Protein AF-A0A934ZMG6-F1 (afdb_monomer_lite)

Foldseek 3Di:
DALVVLLVVLVVCVVVLVLQVSLVSLVVSLVRLVVCVPHVVSVVSNVSSVVSNVVSLQFWFKEAEAEDPPHAAPKWKDKQNHTDDPVCHRPIGTDHAAWIKMWIDHPQWDIDIDIDHTGGNYYYYDYDDTHGDPPPPPPPPPPPPDPDDDDDDDDDDPDDDDDDPDDDDDDDDDDDDDDDDDDDDDDDDPPDDDDDPPPPDPDDDDD

pLDDT: mean 83.04, std 19.87, range [37.59, 98.69]

Radius of gyration: 30.82 Å; chains: 1; bounding box: 82×49×86 Å

Secondary structure (DSSP, 8-state):
--HHHHHHHHHHHHHTT-HHHHHHHHHHHHHHHHH-TT-TTHHHHHHHHHHHHHHHHTTSEEEEEE--SSPPTT-EEEETTEEEPGGGTTSEEEE-SEEEEEEEE-TTB--EEEEEEE-TT-EEEEE--PPB----------------------PPP--------------------------------------------------

Sequence (207 aa):
MTPSVRLFIAEEQEQLGRLADAFGTADLCLRDLDANPGTRNREVVQQRCHALHVGLRARVGQVVVVVPSPTPPELRVTVAGDPLNPALYGAPMIVSPGEVPVTATAAGSLSWRATVRVAPGATESVRVELARASVAAPVGVSVTPVSRPAPVVTSPPVVEPGATPGRTQRTLGWVAAGGAVAFLAGGVVASVVQDGESAISWTTVVA

Structure (mmCIF, N/CA/C/O backbone):
data_AF-A0A934ZMG6-F1
#
_entry.id   AF-A0A934ZMG6-F1
#
loop_
_atom_site.group_PDB
_atom_site.id
_atom_site.type_symbol
_atom_site.label_atom_id
_atom_site.label_alt_id
_atom_site.label_comp_id
_atom_site.label_asym_id
_atom_site.label_entity_id
_atom_site.label_seq_id
_atom_site.pdbx_PDB_ins_code
_atom_site.Cartn_x
_atom_site.Cartn_y
_atom_site.Cartn_z
_atom_site.occupancy
_atom_site.B_iso_or_equiv
_atom_site.auth_seq_id
_atom_site.auth_comp_id
_atom_site.auth_asym_id
_atom_site.auth_atom_id
_atom_site.pdbx_PDB_model_num
ATOM 1 N N . MET A 1 1 ? 20.596 9.805 -4.364 1.00 89.62 1 MET A N 1
ATOM 2 C CA . MET A 1 1 ? 20.509 8.452 -4.961 1.00 89.62 1 MET A CA 1
ATOM 3 C C . MET A 1 1 ? 20.141 8.634 -6.426 1.00 89.62 1 MET A C 1
ATOM 5 O O . MET A 1 1 ? 19.388 9.555 -6.697 1.00 89.62 1 MET A O 1
ATOM 9 N N . THR A 1 2 ? 20.706 7.876 -7.369 1.00 95.62 2 THR A N 1
ATOM 10 C CA . THR A 1 2 ? 20.397 8.077 -8.799 1.00 95.62 2 THR A CA 1
ATOM 11 C C . THR A 1 2 ? 19.122 7.321 -9.201 1.00 95.62 2 THR A C 1
ATOM 13 O O . THR A 1 2 ? 18.851 6.261 -8.623 1.00 95.62 2 THR A O 1
ATOM 16 N N . PRO A 1 3 ? 18.360 7.795 -10.208 1.00 97.44 3 PRO A N 1
ATOM 17 C CA . PRO A 1 3 ? 17.153 7.102 -10.664 1.00 97.44 3 PRO A CA 1
ATOM 18 C C . PRO A 1 3 ? 17.392 5.654 -11.103 1.00 97.44 3 PRO A C 1
ATOM 20 O O . PRO A 1 3 ? 16.600 4.774 -10.784 1.00 97.44 3 PRO A O 1
ATOM 23 N N . SER A 1 4 ? 18.522 5.370 -11.762 1.00 96.19 4 SER A N 1
ATOM 24 C CA . SER A 1 4 ? 18.876 4.007 -12.183 1.00 96.19 4 SER A CA 1
ATOM 25 C C . SER A 1 4 ? 19.044 3.046 -11.003 1.00 96.19 4 SER A C 1
ATOM 27 O O . SER A 1 4 ? 18.651 1.889 -11.103 1.00 96.19 4 SER A O 1
ATOM 29 N N . VAL A 1 5 ? 19.591 3.515 -9.873 1.00 97.44 5 VAL A N 1
ATOM 30 C CA . VAL A 1 5 ? 19.701 2.689 -8.659 1.00 97.44 5 VAL A CA 1
ATOM 31 C C . VAL A 1 5 ? 18.320 2.476 -8.037 1.00 97.44 5 VAL A C 1
ATOM 33 O O . VAL A 1 5 ? 18.044 1.384 -7.554 1.00 97.44 5 VAL A O 1
ATOM 36 N N . ARG A 1 6 ? 17.422 3.474 -8.072 1.00 98.06 6 ARG A N 1
ATOM 37 C CA . ARG A 1 6 ? 16.042 3.296 -7.582 1.00 98.06 6 ARG A CA 1
ATOM 38 C C . ARG A 1 6 ? 15.270 2.279 -8.400 1.00 98.06 6 ARG A C 1
ATOM 40 O O . ARG A 1 6 ? 14.609 1.437 -7.807 1.00 98.06 6 ARG A O 1
ATOM 47 N N . LEU A 1 7 ? 15.386 2.344 -9.726 1.00 98.38 7 LEU A N 1
ATOM 48 C CA . LEU A 1 7 ? 14.785 1.359 -10.619 1.00 98.38 7 LEU A CA 1
ATOM 49 C C . LEU A 1 7 ? 15.220 -0.058 -10.235 1.00 98.38 7 LEU A C 1
ATOM 51 O O . LEU A 1 7 ? 14.366 -0.903 -10.005 1.00 98.38 7 LEU A O 1
ATOM 55 N N . PHE A 1 8 ? 16.528 -0.282 -10.077 1.00 98.38 8 PHE A N 1
ATOM 56 C CA . PHE A 1 8 ? 17.052 -1.586 -9.674 1.00 98.38 8 PHE A CA 1
ATOM 57 C C . PHE A 1 8 ? 16.475 -2.052 -8.327 1.00 98.38 8 PHE A C 1
ATOM 59 O O . PHE A 1 8 ? 15.995 -3.172 -8.223 1.00 98.38 8 PHE A O 1
ATOM 66 N N . ILE A 1 9 ? 16.440 -1.186 -7.305 1.00 98.56 9 ILE A N 1
ATOM 67 C CA . ILE A 1 9 ? 15.850 -1.549 -6.003 1.00 98.56 9 ILE A CA 1
ATOM 68 C C . ILE A 1 9 ? 14.362 -1.900 -6.132 1.00 98.56 9 ILE A C 1
ATOM 70 O O . ILE A 1 9 ? 13.917 -2.859 -5.506 1.00 98.56 9 ILE A O 1
ATOM 74 N N . ALA A 1 10 ? 13.597 -1.147 -6.925 1.00 98.56 10 ALA A N 1
ATOM 75 C CA . ALA A 1 10 ? 12.177 -1.417 -7.128 1.00 98.56 10 ALA A CA 1
ATOM 76 C C . ALA A 1 10 ? 11.944 -2.774 -7.821 1.00 98.56 10 ALA A C 1
ATOM 78 O O . ALA A 1 10 ? 11.054 -3.517 -7.413 1.00 98.56 10 ALA A O 1
ATOM 79 N N . GLU A 1 11 ? 12.767 -3.122 -8.814 1.00 98.50 11 GLU A N 1
ATOM 80 C CA . GLU A 1 11 ? 12.716 -4.415 -9.515 1.00 98.50 11 GLU A CA 1
ATOM 81 C C . GLU A 1 11 ? 13.047 -5.586 -8.575 1.00 98.50 11 GLU A C 1
ATOM 83 O O . GLU A 1 11 ? 12.345 -6.596 -8.569 1.00 98.50 11 GLU A O 1
ATOM 88 N N . GLU A 1 12 ? 14.060 -5.442 -7.719 1.00 98.69 12 GLU A N 1
ATOM 89 C CA . GLU A 1 12 ? 14.395 -6.460 -6.715 1.00 98.69 12 GLU A CA 1
ATOM 90 C C . GLU A 1 12 ? 13.284 -6.611 -5.661 1.00 98.69 12 GLU A C 1
ATOM 92 O O . GLU A 1 12 ? 12.915 -7.722 -5.281 1.00 98.69 12 GLU A O 1
ATOM 97 N N . GLN A 1 13 ? 12.690 -5.505 -5.201 1.00 98.56 13 GLN A N 1
ATOM 98 C CA . GLN A 1 13 ? 11.556 -5.542 -4.271 1.00 98.56 13 GLN A CA 1
ATOM 99 C C . GLN A 1 13 ? 10.336 -6.240 -4.884 1.00 98.56 13 GLN A C 1
ATOM 101 O O . GLN A 1 13 ? 9.669 -7.014 -4.193 1.00 98.56 13 GLN A O 1
ATOM 106 N N . GLU A 1 14 ? 10.055 -6.002 -6.167 1.00 98.50 14 GLU A N 1
ATOM 107 C CA . GLU A 1 14 ? 8.990 -6.692 -6.892 1.00 98.50 14 GLU A CA 1
ATOM 108 C C . GLU A 1 14 ? 9.248 -8.202 -6.959 1.00 98.50 14 GLU A C 1
ATOM 110 O O . GLU A 1 14 ? 8.344 -8.982 -6.647 1.00 98.50 14 GLU A O 1
ATOM 115 N N . GLN A 1 15 ? 10.469 -8.616 -7.314 1.00 98.19 15 GLN A N 1
ATOM 116 C CA . GLN A 1 15 ? 10.858 -10.031 -7.375 1.00 98.19 15 GLN A CA 1
ATOM 117 C C . GLN A 1 15 ? 10.727 -10.730 -6.013 1.00 98.19 15 GLN A C 1
ATOM 119 O O . GLN A 1 15 ? 10.357 -11.901 -5.951 1.00 98.19 15 GLN A O 1
ATOM 124 N N . LEU A 1 16 ? 10.957 -10.003 -4.915 1.00 98.12 16 LEU A N 1
ATOM 125 C CA . LEU A 1 16 ? 10.767 -10.486 -3.542 1.00 98.12 16 LEU A CA 1
ATOM 126 C C . LEU A 1 16 ? 9.304 -10.442 -3.061 1.00 98.12 16 LEU A C 1
ATOM 128 O O . LEU A 1 16 ? 9.026 -10.784 -1.912 1.00 98.12 16 LEU A O 1
ATOM 132 N N . GLY A 1 17 ? 8.363 -9.991 -3.895 1.00 97.12 17 GLY A N 1
ATOM 133 C CA . GLY A 1 17 ? 6.947 -9.871 -3.538 1.00 97.12 17 GLY A CA 1
ATOM 134 C C . GLY A 1 17 ? 6.625 -8.701 -2.599 1.00 97.12 17 GLY A C 1
ATOM 135 O O . GLY A 1 17 ? 5.509 -8.610 -2.087 1.00 97.12 17 GLY A O 1
ATOM 136 N N . ARG A 1 18 ? 7.562 -7.770 -2.383 1.00 97.75 18 ARG A N 1
ATOM 137 C CA . ARG A 1 18 ? 7.374 -6.566 -1.556 1.00 97.75 18 ARG A CA 1
ATOM 138 C C . ARG A 1 18 ? 6.697 -5.456 -2.362 1.00 97.75 18 ARG A C 1
ATOM 140 O O . ARG A 1 18 ? 7.279 -4.406 -2.619 1.00 97.75 18 ARG A O 1
ATOM 147 N N . LEU A 1 19 ? 5.463 -5.708 -2.796 1.00 98.12 19 LEU A N 1
ATOM 148 C CA . LEU A 1 19 ? 4.793 -4.895 -3.819 1.00 98.12 19 LEU A CA 1
ATOM 149 C C . LEU A 1 19 ? 4.564 -3.434 -3.404 1.00 98.12 19 LEU A C 1
ATOM 151 O O . LEU A 1 19 ? 4.755 -2.544 -4.229 1.00 98.12 19 LEU A O 1
ATOM 155 N N . ALA A 1 20 ? 4.189 -3.169 -2.147 1.00 97.75 20 ALA A N 1
ATOM 156 C CA . ALA A 1 20 ? 4.011 -1.796 -1.664 1.00 97.75 20 ALA A CA 1
ATOM 157 C C . ALA A 1 20 ? 5.326 -0.999 -1.665 1.00 97.75 20 ALA A C 1
ATOM 159 O O . ALA A 1 20 ? 5.357 0.144 -2.125 1.00 97.75 20 ALA A O 1
ATOM 160 N N . ASP A 1 21 ? 6.419 -1.626 -1.219 1.00 98.06 21 ASP A N 1
ATOM 161 C CA . ASP A 1 21 ? 7.751 -1.016 -1.215 1.00 98.06 21 ASP A CA 1
ATOM 162 C C . ASP A 1 21 ? 8.247 -0.762 -2.643 1.00 98.06 21 ASP A C 1
ATOM 164 O O . ASP A 1 21 ? 8.733 0.330 -2.946 1.0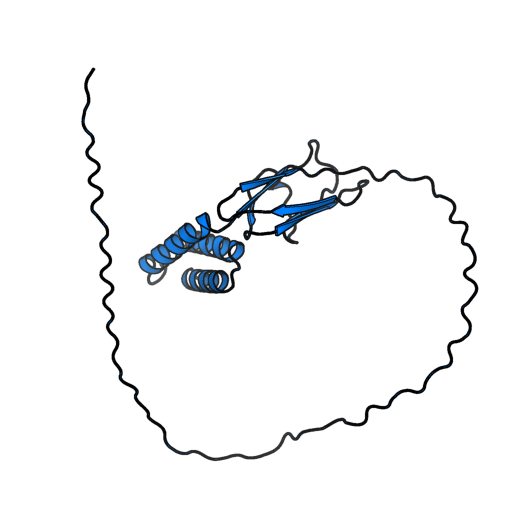0 98.06 21 ASP A O 1
ATOM 168 N N . ALA A 1 22 ? 8.067 -1.747 -3.531 1.00 98.50 22 ALA A N 1
ATOM 169 C CA . ALA A 1 22 ? 8.417 -1.637 -4.943 1.00 98.50 22 ALA A CA 1
ATOM 170 C C . ALA A 1 22 ? 7.678 -0.466 -5.602 1.00 98.50 22 ALA A C 1
ATOM 172 O O . ALA A 1 22 ? 8.289 0.343 -6.301 1.00 98.50 22 ALA A O 1
ATOM 173 N N . PHE A 1 23 ? 6.376 -0.327 -5.326 1.00 98.56 23 PHE A N 1
ATOM 174 C CA . PHE A 1 23 ? 5.554 0.757 -5.859 1.00 98.56 23 PHE A CA 1
ATOM 175 C C . PHE A 1 23 ? 6.041 2.125 -5.369 1.00 98.56 23 PHE A C 1
ATOM 177 O O . PHE A 1 23 ? 6.252 3.028 -6.179 1.00 98.56 23 PHE A O 1
ATOM 184 N N . GLY A 1 24 ? 6.290 2.269 -4.062 1.00 97.94 24 GLY A N 1
ATOM 185 C CA . GLY A 1 24 ? 6.833 3.504 -3.492 1.00 97.94 24 GLY A CA 1
ATOM 186 C C . GLY A 1 24 ? 8.211 3.864 -4.058 1.00 97.94 24 GLY A C 1
ATOM 187 O O . GLY A 1 24 ? 8.470 5.022 -4.385 1.00 97.94 24 GLY A O 1
ATOM 188 N N . THR A 1 25 ? 9.092 2.878 -4.242 1.00 98.62 25 THR A N 1
ATOM 189 C CA . THR A 1 25 ? 10.422 3.098 -4.829 1.00 98.62 25 THR A CA 1
ATOM 190 C C . THR A 1 25 ? 10.340 3.476 -6.312 1.00 98.62 25 THR A C 1
ATOM 192 O O . THR A 1 25 ? 11.096 4.347 -6.755 1.00 98.62 25 THR A O 1
ATOM 195 N N . ALA A 1 26 ? 9.414 2.884 -7.072 1.00 98.50 26 ALA A N 1
ATOM 196 C CA . ALA A 1 26 ? 9.161 3.238 -8.468 1.00 98.50 26 ALA A CA 1
ATOM 197 C C . ALA A 1 26 ? 8.606 4.668 -8.612 1.00 98.50 26 ALA A C 1
ATOM 199 O O . ALA A 1 26 ? 9.068 5.412 -9.477 1.00 98.50 26 ALA A O 1
ATOM 200 N N . ASP A 1 27 ? 7.695 5.097 -7.729 1.00 98.44 27 ASP A N 1
ATOM 201 C CA . ASP A 1 27 ? 7.214 6.488 -7.683 1.00 98.44 27 ASP A CA 1
ATOM 202 C C . ASP A 1 27 ? 8.364 7.467 -7.393 1.00 98.44 27 ASP A C 1
ATOM 204 O O . ASP A 1 27 ? 8.548 8.460 -8.098 1.00 98.44 27 ASP A O 1
ATOM 208 N N . LEU A 1 28 ? 9.228 7.147 -6.421 1.00 98.38 28 LEU A N 1
ATOM 209 C CA . LEU A 1 28 ? 10.426 7.945 -6.144 1.00 98.38 28 LEU A CA 1
ATOM 210 C C . LEU A 1 28 ? 11.409 7.972 -7.324 1.00 98.38 28 LEU A C 1
ATOM 212 O O . LEU A 1 28 ? 12.064 8.992 -7.528 1.00 98.38 28 LEU A O 1
ATOM 216 N N . CYS A 1 29 ? 11.521 6.895 -8.112 1.00 98.44 29 CYS A N 1
ATOM 217 C CA . CYS A 1 29 ? 12.310 6.919 -9.348 1.00 98.44 29 CYS A CA 1
ATOM 218 C C . CYS A 1 29 ? 11.789 7.984 -10.321 1.00 98.44 29 CYS A C 1
ATOM 220 O O . CYS A 1 29 ? 12.583 8.763 -10.850 1.00 98.44 29 CYS A O 1
ATOM 222 N N . LEU A 1 30 ? 10.471 8.032 -10.543 1.00 98.31 30 LEU A N 1
ATOM 223 C CA . LEU A 1 30 ? 9.849 9.004 -11.444 1.00 98.31 30 LEU A CA 1
ATOM 224 C C . LEU A 1 30 ? 10.086 10.440 -10.960 1.00 98.31 30 LEU A C 1
ATOM 226 O O . LEU A 1 30 ? 10.555 11.274 -11.731 1.00 98.31 30 LEU A O 1
ATOM 230 N N . ARG A 1 31 ? 9.891 10.704 -9.663 1.00 98.12 31 ARG A N 1
ATOM 231 C CA . ARG A 1 31 ? 10.163 12.029 -9.077 1.00 98.12 31 ARG A CA 1
ATOM 232 C C . ARG A 1 31 ? 11.631 12.443 -9.204 1.00 98.12 31 ARG A C 1
ATOM 234 O O . ARG A 1 31 ? 11.921 13.596 -9.518 1.00 98.12 31 ARG A O 1
ATOM 241 N N . ASP A 1 32 ? 12.565 11.516 -8.993 1.00 97.69 32 ASP A N 1
ATOM 242 C CA . ASP A 1 32 ? 13.995 11.806 -9.132 1.00 97.69 32 ASP A CA 1
ATOM 243 C C . ASP A 1 32 ? 14.392 12.060 -10.599 1.00 97.69 32 ASP A C 1
ATOM 245 O O . ASP A 1 32 ? 15.295 12.863 -10.845 1.00 97.69 32 ASP A O 1
ATOM 249 N N . LEU A 1 33 ? 13.737 11.419 -11.578 1.00 97.75 33 LEU A N 1
ATOM 250 C CA . LEU A 1 33 ? 13.944 11.690 -13.010 1.00 97.75 33 LEU A CA 1
ATOM 251 C C . LEU A 1 33 ? 13.475 13.087 -13.417 1.00 97.75 33 LEU A C 1
ATOM 253 O O . LEU A 1 33 ? 14.123 13.722 -14.255 1.00 97.75 33 LEU A O 1
ATOM 257 N N . ASP A 1 34 ? 12.373 13.554 -12.834 1.00 97.00 34 ASP A N 1
ATOM 258 C CA . ASP A 1 34 ? 11.857 14.905 -13.058 1.00 97.00 34 ASP A CA 1
ATOM 259 C C . ASP A 1 34 ? 12.785 15.955 -12.440 1.00 97.00 34 ASP A C 1
ATOM 261 O O . ASP A 1 34 ? 13.093 16.968 -13.068 1.00 97.00 34 ASP A O 1
ATOM 265 N N . ALA A 1 35 ? 13.316 15.676 -11.246 1.00 97.31 35 ALA A N 1
ATOM 266 C CA . ALA A 1 35 ? 14.276 16.549 -10.578 1.00 97.31 35 ALA A CA 1
ATOM 267 C C . ALA A 1 35 ? 15.667 16.575 -11.250 1.00 97.31 35 ALA A C 1
ATOM 269 O O . ALA A 1 35 ? 16.415 17.533 -11.061 1.00 97.31 35 ALA A O 1
ATOM 270 N N . ASN A 1 36 ? 16.039 15.545 -12.025 1.00 95.88 36 ASN A N 1
ATOM 271 C CA . ASN A 1 36 ? 17.381 15.386 -12.604 1.00 95.88 36 ASN A CA 1
ATOM 272 C C . ASN A 1 36 ? 17.337 15.126 -14.125 1.00 95.88 36 ASN A C 1
ATOM 274 O O . ASN A 1 36 ? 17.597 14.000 -14.578 1.00 95.88 36 ASN A O 1
ATOM 278 N N . PRO A 1 37 ? 17.093 16.161 -14.952 1.00 93.94 37 PRO A N 1
ATOM 279 C CA . PRO A 1 37 ? 16.962 16.005 -16.403 1.00 93.94 37 PRO A CA 1
ATOM 280 C C . PRO A 1 37 ? 18.249 15.519 -17.095 1.00 93.94 37 PRO A C 1
ATOM 282 O O . PRO A 1 37 ? 18.175 14.900 -18.151 1.00 93.94 37 PRO A O 1
ATOM 285 N N .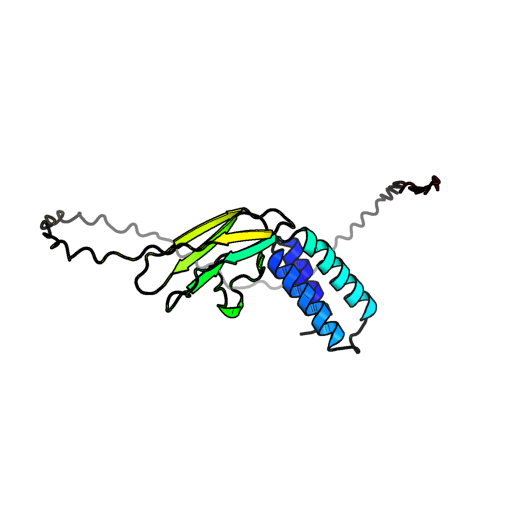 GLY A 1 38 ? 19.424 15.731 -16.488 1.00 95.69 38 GLY A N 1
ATOM 286 C CA . GLY A 1 38 ? 20.728 15.290 -17.010 1.00 95.69 38 GLY A CA 1
ATOM 287 C C . GLY A 1 38 ? 21.063 13.809 -16.783 1.00 95.69 38 GLY A C 1
ATOM 288 O O . GLY A 1 38 ? 22.214 13.408 -16.950 1.00 95.69 38 GLY A O 1
ATOM 289 N N . THR A 1 39 ? 20.101 12.989 -16.354 1.00 95.44 39 THR A N 1
ATOM 290 C CA . THR A 1 39 ? 20.330 11.563 -16.081 1.00 95.44 39 THR A CA 1
ATOM 291 C C . THR A 1 39 ? 20.774 10.819 -17.347 1.00 95.44 39 THR A C 1
ATOM 293 O O . THR A 1 39 ? 20.142 10.902 -18.400 1.00 95.44 39 THR A O 1
ATOM 296 N N . ARG A 1 40 ? 21.856 10.038 -17.257 1.00 95.44 40 ARG A N 1
ATOM 297 C CA . ARG A 1 40 ? 22.314 9.191 -18.368 1.00 95.44 40 ARG A CA 1
ATOM 298 C C . ARG A 1 40 ? 21.252 8.142 -18.707 1.00 95.44 40 ARG A C 1
ATOM 300 O O . ARG A 1 40 ? 20.736 7.491 -17.804 1.00 95.44 40 ARG A O 1
ATOM 307 N N . ASN A 1 41 ? 20.970 7.942 -19.996 1.00 96.12 41 ASN A N 1
ATOM 308 C CA . ASN A 1 41 ? 19.931 7.020 -20.481 1.00 96.12 41 ASN A CA 1
ATOM 309 C C . ASN A 1 41 ? 18.529 7.335 -19.918 1.00 96.12 41 ASN A C 1
ATOM 311 O O . ASN A 1 41 ? 17.741 6.419 -19.680 1.00 96.12 41 ASN A O 1
ATOM 315 N N . ARG A 1 42 ? 18.225 8.623 -19.684 1.00 97.12 42 ARG A N 1
ATOM 316 C CA . ARG A 1 42 ? 16.971 9.091 -19.069 1.00 97.12 42 ARG A CA 1
ATOM 317 C C . ARG A 1 42 ? 15.729 8.452 -19.678 1.00 97.12 42 ARG A C 1
ATOM 319 O O . ARG A 1 42 ? 14.904 7.959 -18.926 1.00 97.12 42 ARG A O 1
ATOM 326 N N . GLU A 1 43 ? 15.623 8.427 -21.003 1.00 97.75 43 GLU A N 1
ATOM 327 C CA . GLU A 1 43 ? 14.456 7.890 -21.719 1.00 97.75 43 GLU A CA 1
ATOM 328 C C . GLU A 1 43 ? 14.193 6.420 -21.368 1.00 97.75 43 GLU A C 1
ATOM 330 O O . GLU A 1 43 ? 13.079 6.056 -20.999 1.00 97.75 43 GLU A O 1
ATOM 335 N N . VAL A 1 44 ? 15.243 5.593 -21.378 1.00 98.00 44 VAL A N 1
ATOM 336 C CA . VAL A 1 44 ? 15.150 4.166 -21.034 1.00 98.00 44 VAL A CA 1
ATOM 337 C C . VAL A 1 44 ? 14.775 3.978 -19.563 1.00 98.00 44 VAL A C 1
ATOM 339 O O . VAL A 1 44 ? 13.911 3.162 -19.242 1.00 98.00 44 VAL A O 1
ATOM 342 N N . VAL A 1 45 ? 15.401 4.733 -18.652 1.00 97.88 45 VAL A N 1
ATOM 343 C CA . VAL A 1 45 ? 15.107 4.643 -17.209 1.00 97.88 45 VAL A CA 1
ATOM 344 C C . VAL A 1 45 ? 13.682 5.115 -16.917 1.00 97.88 45 VAL A C 1
ATOM 346 O O . VAL A 1 45 ? 12.968 4.466 -16.159 1.00 97.88 45 VAL A O 1
ATOM 349 N N . GLN A 1 46 ? 13.239 6.197 -17.559 1.00 98.06 46 GLN A N 1
ATOM 350 C CA . GLN A 1 46 ? 11.886 6.731 -17.438 1.00 98.06 46 GLN A CA 1
ATOM 351 C C . GLN A 1 46 ? 10.845 5.730 -17.926 1.00 98.06 46 GLN A C 1
ATOM 353 O O . GLN A 1 46 ? 9.887 5.457 -17.203 1.00 98.06 46 GLN A O 1
ATOM 358 N N . GLN A 1 47 ? 11.048 5.142 -19.108 1.00 98.50 47 GLN A N 1
ATOM 359 C CA . GLN A 1 47 ? 10.141 4.135 -19.650 1.00 98.50 47 GLN A CA 1
ATOM 360 C C . GLN A 1 47 ? 10.007 2.938 -18.700 1.00 98.50 47 GLN A C 1
ATOM 362 O O . GLN A 1 47 ? 8.890 2.501 -18.424 1.00 98.50 47 GLN A O 1
ATOM 367 N N . ARG A 1 48 ? 11.124 2.438 -18.153 1.00 98.56 48 ARG A N 1
ATOM 368 C CA . ARG A 1 48 ? 11.116 1.306 -17.213 1.00 98.56 48 ARG A CA 1
ATOM 369 C C . ARG A 1 48 ? 10.466 1.653 -15.875 1.00 98.56 48 ARG A C 1
ATOM 371 O O . ARG A 1 48 ? 9.607 0.899 -15.429 1.00 98.56 48 ARG A O 1
ATOM 378 N N . CYS A 1 49 ? 10.797 2.796 -15.268 1.00 98.44 49 CYS A N 1
ATOM 379 C CA . CYS A 1 49 ? 10.164 3.221 -14.015 1.00 98.44 49 CYS A CA 1
ATOM 380 C C . CYS A 1 49 ? 8.653 3.428 -14.185 1.00 98.44 49 CYS A C 1
ATOM 382 O O . CYS A 1 49 ? 7.881 3.013 -13.324 1.00 98.44 49 CYS A O 1
ATOM 384 N N . HIS A 1 50 ? 8.216 3.994 -15.314 1.00 98.50 50 HIS A N 1
ATOM 385 C CA . HIS A 1 50 ? 6.796 4.171 -15.604 1.00 98.50 50 HIS A CA 1
ATOM 386 C C . HIS A 1 50 ? 6.079 2.831 -15.813 1.00 98.50 50 HIS A C 1
ATOM 388 O O . HIS A 1 50 ? 5.029 2.599 -15.214 1.00 98.50 50 HIS A O 1
ATOM 394 N N . ALA A 1 51 ? 6.646 1.934 -16.629 1.00 98.50 51 ALA A N 1
ATOM 395 C CA . ALA A 1 51 ? 6.079 0.608 -16.867 1.00 98.50 51 ALA A CA 1
ATOM 396 C C . ALA A 1 51 ? 5.935 -0.187 -15.560 1.00 98.50 51 ALA A C 1
ATOM 398 O O . ALA A 1 51 ? 4.867 -0.741 -15.294 1.00 98.50 51 ALA A O 1
ATOM 399 N N . LEU A 1 52 ? 6.970 -0.166 -14.713 1.00 98.44 52 LEU A N 1
ATOM 400 C CA . LEU A 1 52 ? 6.956 -0.808 -13.402 1.00 98.44 52 LEU A CA 1
ATOM 401 C C . LEU A 1 52 ? 5.885 -0.201 -12.483 1.00 98.44 52 LEU A C 1
ATOM 403 O O . LEU A 1 52 ? 5.074 -0.927 -11.914 1.00 98.44 52 LEU A O 1
ATOM 407 N N . HIS A 1 53 ? 5.822 1.130 -12.381 1.00 98.44 53 HIS A N 1
ATOM 408 C CA . HIS A 1 53 ? 4.835 1.824 -11.552 1.00 98.44 53 HIS A CA 1
ATOM 409 C C . HIS A 1 53 ? 3.387 1.505 -11.972 1.00 98.44 53 HIS A C 1
ATOM 411 O O . HIS A 1 53 ? 2.545 1.201 -11.124 1.00 98.44 53 HIS A O 1
ATOM 417 N N . VAL A 1 54 ? 3.089 1.517 -13.277 1.00 98.12 54 VAL A N 1
ATOM 418 C CA . VAL A 1 54 ? 1.758 1.166 -13.803 1.00 98.12 54 VAL A CA 1
ATOM 419 C C . VAL A 1 54 ? 1.426 -0.306 -13.551 1.00 98.12 54 VAL A C 1
ATOM 421 O O . VAL A 1 54 ? 0.329 -0.603 -13.077 1.00 98.12 54 VAL A O 1
ATOM 424 N N . GLY A 1 55 ? 2.369 -1.219 -13.805 1.00 97.88 55 GLY A N 1
ATOM 425 C CA . GLY A 1 55 ? 2.179 -2.652 -13.565 1.00 97.88 55 GLY A CA 1
ATOM 426 C C . GLY A 1 55 ? 1.931 -2.980 -12.090 1.00 97.88 55 GLY A C 1
ATOM 427 O O . GLY A 1 55 ? 1.073 -3.804 -11.766 1.00 97.88 55 GLY A O 1
ATOM 428 N N . LEU A 1 56 ? 2.626 -2.294 -11.180 1.00 98.38 56 LEU A N 1
ATOM 429 C CA . LEU A 1 56 ? 2.447 -2.457 -9.739 1.00 98.38 56 LEU A CA 1
ATOM 430 C C . LEU A 1 56 ? 1.135 -1.851 -9.234 1.00 98.38 56 LEU A C 1
ATOM 432 O O . LEU A 1 56 ? 0.536 -2.416 -8.323 1.00 98.38 56 LEU A O 1
ATOM 436 N N . ARG A 1 57 ? 0.636 -0.762 -9.835 1.00 97.69 57 ARG A N 1
ATOM 437 C CA . ARG A 1 57 ? -0.606 -0.096 -9.399 1.00 97.69 57 ARG A CA 1
ATOM 438 C C . ARG A 1 57 ? -1.812 -1.039 -9.359 1.00 97.69 57 ARG A C 1
ATOM 440 O O . ARG A 1 57 ? -2.614 -0.949 -8.439 1.00 97.69 57 ARG A O 1
ATOM 447 N N . ALA A 1 58 ? -1.934 -1.940 -10.334 1.00 95.94 58 ALA A N 1
ATOM 448 C CA . ALA A 1 58 ? -3.019 -2.926 -10.385 1.00 95.94 58 ALA A CA 1
ATOM 449 C C . ALA A 1 58 ? -2.834 -4.087 -9.390 1.00 95.94 58 ALA A C 1
ATOM 451 O O . ALA A 1 58 ? -3.766 -4.845 -9.135 1.00 95.94 58 ALA A O 1
ATOM 452 N N . ARG A 1 59 ? -1.623 -4.252 -8.851 1.00 98.06 59 ARG A N 1
ATOM 453 C CA . ARG A 1 59 ? -1.243 -5.372 -7.987 1.00 98.06 59 ARG A CA 1
ATOM 454 C C . ARG A 1 59 ? -1.136 -4.987 -6.522 1.00 98.06 59 ARG A C 1
ATOM 456 O O . ARG A 1 59 ? -1.242 -5.873 -5.689 1.00 98.06 59 ARG A O 1
ATOM 463 N N . VAL A 1 60 ? -0.925 -3.717 -6.192 1.00 98.50 60 VAL A N 1
ATOM 464 C CA . VAL A 1 60 ? -0.970 -3.235 -4.805 1.00 98.50 60 VAL A CA 1
ATOM 465 C C . VAL A 1 60 ? -2.409 -3.027 -4.346 1.00 98.50 60 VAL A C 1
ATOM 467 O O . VAL A 1 60 ? -3.293 -2.751 -5.153 1.00 98.50 60 VAL A O 1
ATOM 470 N N . GLY A 1 61 ? -2.647 -3.179 -3.048 1.00 98.25 61 GLY A N 1
ATOM 471 C CA . GLY A 1 61 ? -3.918 -2.839 -2.421 1.00 98.25 61 GLY A CA 1
ATOM 472 C C . GLY A 1 61 ? -3.873 -1.447 -1.799 1.00 98.25 61 GLY A C 1
ATOM 473 O O . GLY A 1 61 ? -2.805 -0.845 -1.659 1.00 98.25 61 GLY A O 1
ATOM 474 N N . GLN A 1 62 ? -5.030 -0.938 -1.393 1.00 98.56 62 GLN A N 1
ATOM 475 C CA . GLN A 1 62 ? -5.137 0.298 -0.627 1.00 98.56 62 GLN A CA 1
ATOM 476 C C . GLN A 1 62 ? -5.971 0.081 0.630 1.00 98.56 62 GLN A C 1
ATOM 478 O O . GLN A 1 62 ? -6.991 -0.603 0.592 1.00 98.56 62 GLN A O 1
ATOM 483 N N . VAL A 1 63 ? -5.563 0.701 1.735 1.00 98.56 63 VAL A N 1
ATOM 484 C CA . VAL A 1 63 ? -6.326 0.723 2.987 1.00 98.56 63 VAL A CA 1
ATOM 485 C C . VAL A 1 63 ? -6.618 2.162 3.379 1.00 98.56 63 VAL A C 1
ATOM 487 O O . VAL A 1 63 ? -5.721 3.002 3.415 1.00 98.56 63 VAL A O 1
ATOM 490 N N . VAL A 1 64 ? -7.880 2.440 3.694 1.00 98.69 64 VAL A N 1
ATOM 491 C CA . VAL A 1 64 ? -8.343 3.716 4.242 1.00 98.69 64 VAL A CA 1
ATOM 492 C C . VAL A 1 64 ? -8.701 3.503 5.707 1.00 98.69 64 VAL A C 1
ATOM 494 O O . VAL A 1 64 ? -9.669 2.811 6.025 1.00 98.69 64 VAL A O 1
ATOM 497 N N . VAL A 1 65 ? -7.941 4.113 6.616 1.00 98.50 65 VAL A N 1
ATOM 498 C CA . VAL A 1 65 ? -8.248 4.059 8.050 1.00 98.50 65 VAL A CA 1
ATOM 499 C C . VAL A 1 65 ? -9.157 5.223 8.423 1.00 98.50 65 VAL A C 1
ATOM 501 O O . VAL A 1 65 ? -8.743 6.381 8.401 1.00 98.50 65 VAL A O 1
ATOM 504 N N . VAL A 1 66 ? -10.388 4.908 8.810 1.00 98.38 66 VAL A N 1
ATOM 505 C CA . VAL A 1 66 ? -11.382 5.870 9.285 1.00 98.38 66 VAL A CA 1
ATOM 506 C C . VAL A 1 66 ? -11.350 5.899 10.809 1.00 98.38 66 VAL A C 1
ATOM 508 O O . VAL A 1 66 ? -11.711 4.929 11.477 1.00 98.38 66 VAL A O 1
ATOM 511 N N . VAL A 1 67 ? -10.923 7.026 11.365 1.00 97.81 67 VAL A N 1
ATOM 512 C CA . VAL A 1 67 ? -10.885 7.267 12.813 1.00 97.81 67 VAL A CA 1
ATOM 513 C C . VAL A 1 67 ? -12.128 8.031 13.277 1.00 97.81 67 VAL A C 1
ATOM 515 O O . VAL A 1 67 ? -12.706 8.794 12.497 1.00 97.81 67 VAL A O 1
ATOM 518 N N . PRO A 1 68 ? -12.569 7.835 14.532 1.00 95.88 68 PRO A N 1
ATOM 519 C CA . PRO A 1 68 ? -13.711 8.557 15.078 1.00 95.88 68 PRO A CA 1
ATOM 520 C C . PRO A 1 68 ? -13.423 10.061 15.189 1.00 95.88 68 PRO A C 1
ATOM 522 O O . PRO A 1 68 ? -12.295 10.467 15.463 1.00 95.88 68 PRO A O 1
ATOM 525 N N . SER A 1 69 ? -14.467 10.874 15.002 1.00 93.75 69 SER A N 1
ATOM 526 C CA . SER A 1 69 ? -14.437 12.325 15.206 1.00 93.75 69 SER A CA 1
ATOM 527 C C . SER A 1 69 ? -15.302 12.693 16.423 1.00 93.75 69 SER A C 1
ATOM 529 O O . SER A 1 69 ? -16.469 12.290 16.453 1.00 93.75 69 SER A O 1
ATOM 531 N N . PRO A 1 70 ? -14.780 13.431 17.423 1.00 93.81 70 PRO A N 1
ATOM 532 C CA . PRO A 1 70 ? -13.420 13.976 17.496 1.00 93.81 70 PRO A CA 1
ATOM 533 C C . PRO A 1 70 ? -12.356 12.889 17.729 1.00 93.81 70 PRO A C 1
ATOM 535 O O . PRO A 1 70 ? -12.620 11.886 18.393 1.00 93.81 70 PRO A O 1
ATOM 538 N N . THR A 1 71 ? -11.144 13.111 17.207 1.00 96.00 71 THR A N 1
ATOM 539 C CA . THR A 1 71 ? -10.018 12.181 17.374 1.00 96.00 71 THR A CA 1
ATOM 540 C C . THR A 1 71 ? -9.648 12.053 18.858 1.00 96.00 71 THR A C 1
ATOM 542 O O . THR A 1 71 ? -9.373 13.073 19.496 1.00 96.00 71 THR A O 1
ATOM 545 N N . PRO A 1 72 ? -9.606 10.832 19.425 1.00 95.19 72 PRO A N 1
ATOM 546 C CA . PRO A 1 72 ? -9.173 10.615 20.800 1.00 95.19 72 PRO A CA 1
ATOM 547 C C . PRO A 1 72 ? -7.749 11.138 21.054 1.00 95.19 72 PRO A C 1
ATOM 549 O O . PRO A 1 72 ? -6.896 11.049 20.164 1.00 95.19 72 PRO A O 1
ATOM 552 N N . PRO A 1 73 ? -7.460 11.658 22.261 1.00 94.62 73 PRO A N 1
ATOM 553 C CA . PRO A 1 73 ? -6.123 12.121 22.602 1.00 94.62 73 PRO A CA 1
ATOM 554 C C . PRO A 1 73 ? -5.123 10.961 22.559 1.00 94.62 73 PRO A C 1
ATOM 556 O O . PRO A 1 73 ? -5.425 9.837 22.963 1.00 94.62 73 PRO A O 1
ATOM 559 N N . GLU A 1 74 ? -3.921 11.258 22.064 1.00 96.00 74 GLU A N 1
ATOM 560 C CA . GLU A 1 74 ? -2.819 10.296 21.933 1.00 96.00 74 GLU A CA 1
ATOM 561 C C . GLU A 1 74 ? -3.163 9.044 21.107 1.00 96.00 74 GLU A C 1
ATOM 563 O O . GLU A 1 74 ? -2.558 7.988 21.302 1.00 96.00 74 GLU A O 1
ATOM 568 N N . LEU A 1 75 ? -4.112 9.150 20.167 1.00 97.88 75 LEU A N 1
ATOM 569 C CA . LEU A 1 75 ? -4.401 8.071 19.229 1.00 97.88 75 LEU A CA 1
ATOM 570 C C . LEU A 1 75 ? -3.151 7.731 18.406 1.00 97.88 75 LEU A C 1
ATOM 572 O O . LEU A 1 75 ? -2.602 8.572 17.694 1.00 97.88 75 LEU A O 1
ATOM 576 N N . ARG A 1 76 ? -2.730 6.471 18.475 1.00 98.12 76 ARG A N 1
ATOM 577 C CA . ARG A 1 76 ? -1.678 5.883 17.649 1.00 98.12 76 ARG A CA 1
ATOM 578 C C . ARG A 1 76 ? -2.278 4.729 16.875 1.00 98.12 76 ARG A C 1
ATOM 580 O O . ARG A 1 76 ? -2.844 3.816 17.467 1.00 98.12 76 ARG A O 1
ATOM 587 N N . VAL A 1 77 ? -2.137 4.771 15.557 1.00 98.38 77 VAL A N 1
ATOM 588 C CA . VAL A 1 77 ? -2.561 3.692 14.665 1.00 98.38 77 VAL A CA 1
ATOM 589 C C . VAL A 1 77 ? -1.327 3.123 13.986 1.00 98.38 77 VAL A C 1
ATOM 591 O O . VAL A 1 77 ? -0.453 3.883 13.573 1.00 98.38 77 VAL A O 1
ATOM 594 N N . THR A 1 78 ? -1.259 1.802 13.855 1.00 98.50 78 THR A N 1
ATOM 595 C CA . THR A 1 78 ? -0.290 1.129 12.990 1.00 98.50 78 THR A CA 1
ATOM 596 C C . THR A 1 78 ? -1.006 0.299 11.931 1.00 98.50 78 THR A C 1
ATOM 598 O O . THR A 1 78 ? -2.059 -0.286 12.200 1.00 98.50 78 THR A O 1
ATOM 601 N N . VAL A 1 79 ? -0.438 0.251 10.728 1.00 98.38 79 VAL A N 1
ATOM 602 C CA . VAL A 1 79 ? -0.923 -0.535 9.586 1.00 98.38 79 VAL A CA 1
ATOM 603 C C . VAL A 1 79 ? 0.235 -1.400 9.114 1.00 98.38 79 VAL A C 1
ATOM 605 O O . VAL A 1 79 ? 1.322 -0.884 8.889 1.00 98.38 79 VAL A O 1
ATOM 608 N N . ALA A 1 80 ? 0.038 -2.716 9.028 1.00 96.81 80 ALA A N 1
ATOM 609 C CA . ALA A 1 80 ? 1.106 -3.676 8.728 1.00 96.81 80 ALA A CA 1
ATOM 610 C C . ALA A 1 80 ? 2.330 -3.591 9.674 1.00 96.81 80 ALA A C 1
ATOM 612 O O . ALA A 1 80 ? 3.410 -4.062 9.342 1.00 96.81 80 ALA A O 1
ATOM 613 N N . GLY A 1 81 ? 2.152 -3.025 10.875 1.00 96.56 81 GLY A N 1
ATOM 614 C CA . GLY A 1 81 ? 3.227 -2.798 11.849 1.00 96.56 81 GLY A CA 1
ATOM 615 C C . GLY A 1 81 ? 3.862 -1.406 11.786 1.00 96.56 81 GLY A C 1
ATOM 616 O O . GLY A 1 81 ? 4.477 -0.997 12.770 1.00 96.56 81 GLY A O 1
ATOM 617 N N . ASP A 1 82 ? 3.637 -0.642 10.716 1.00 97.00 82 ASP A N 1
ATOM 618 C CA . ASP A 1 82 ? 4.195 0.699 10.553 1.00 97.00 82 ASP A CA 1
ATOM 619 C C . ASP A 1 82 ? 3.287 1.780 11.163 1.00 97.00 82 ASP A C 1
ATOM 621 O O . ASP A 1 82 ? 2.060 1.709 11.027 1.00 97.00 82 ASP A O 1
ATOM 625 N N . PRO A 1 83 ? 3.845 2.800 11.844 1.00 98.00 83 PRO A N 1
ATOM 626 C CA . PRO A 1 83 ? 3.062 3.879 12.435 1.00 98.00 83 PRO A CA 1
ATOM 627 C C . PRO A 1 83 ? 2.425 4.771 11.362 1.00 98.00 83 PRO A C 1
ATOM 629 O O . PRO A 1 83 ? 3.107 5.371 10.532 1.00 98.00 83 PRO A O 1
ATOM 632 N N . LEU A 1 84 ? 1.102 4.915 11.428 1.00 98.00 84 LEU A N 1
ATOM 633 C CA . LEU A 1 84 ? 0.329 5.765 10.532 1.00 98.00 84 LEU A CA 1
ATOM 634 C C . LEU A 1 84 ? 0.352 7.218 11.022 1.00 98.00 84 LEU A C 1
ATOM 636 O O . LEU A 1 84 ? -0.102 7.522 12.129 1.00 98.00 84 LEU A O 1
ATOM 640 N N . ASN A 1 85 ? 0.847 8.125 10.177 1.00 97.62 85 ASN A N 1
ATOM 641 C CA . ASN A 1 85 ? 0.825 9.561 10.447 1.00 97.62 85 ASN A CA 1
ATOM 642 C C . ASN A 1 85 ? -0.635 10.057 10.567 1.00 97.62 85 ASN A C 1
ATOM 644 O O . ASN A 1 85 ? -1.416 9.805 9.648 1.00 97.62 85 ASN A O 1
ATOM 648 N N . PRO A 1 86 ? -1.009 10.798 11.631 1.00 97.00 86 PRO A N 1
ATOM 649 C CA . PRO A 1 86 ? -2.364 11.328 11.793 1.00 97.00 86 PRO A CA 1
ATOM 650 C C . PRO A 1 86 ? -2.880 12.176 10.627 1.00 97.00 86 PRO A C 1
ATOM 652 O O . PRO A 1 86 ? -4.081 12.202 10.376 1.00 97.00 86 PRO A O 1
ATOM 655 N N . ALA A 1 87 ? -1.989 12.832 9.875 1.00 97.19 87 ALA A N 1
ATOM 656 C CA . ALA A 1 87 ? -2.357 13.595 8.681 1.00 97.19 87 ALA A CA 1
ATOM 657 C C . ALA A 1 87 ? -2.871 12.719 7.520 1.00 97.19 87 ALA A C 1
ATOM 659 O O . ALA A 1 87 ? -3.459 13.240 6.578 1.00 97.19 87 ALA A O 1
ATOM 660 N N . LEU A 1 88 ? -2.642 11.402 7.575 1.00 97.56 88 LEU A N 1
ATOM 661 C CA . LEU A 1 88 ? -3.087 10.427 6.575 1.00 97.56 88 LEU A CA 1
ATOM 662 C C . LEU A 1 88 ? -4.360 9.679 6.997 1.00 97.56 88 LEU A C 1
ATOM 664 O O . LEU A 1 88 ? -4.806 8.777 6.290 1.00 97.56 88 LEU A O 1
ATOM 668 N N . TYR A 1 89 ? -4.963 10.019 8.138 1.00 97.94 89 TYR A N 1
ATOM 669 C CA . TYR A 1 89 ? -6.245 9.440 8.531 1.00 97.94 89 TYR A CA 1
ATOM 670 C C . TYR A 1 89 ? -7.336 9.801 7.513 1.00 97.94 89 TYR A C 1
ATOM 672 O O . TYR A 1 89 ? -7.493 10.959 7.134 1.00 97.94 89 TYR A O 1
ATOM 680 N N . GLY A 1 90 ? -8.083 8.797 7.050 1.00 97.62 90 GLY A N 1
ATOM 681 C CA . GLY A 1 90 ? -9.072 8.933 5.978 1.00 97.62 90 GLY A CA 1
ATOM 682 C C . GLY A 1 90 ? -8.495 8.991 4.557 1.00 97.62 90 GLY A C 1
ATOM 683 O O . GLY A 1 90 ? -9.273 8.971 3.605 1.00 97.62 90 GLY A O 1
ATOM 684 N N . ALA A 1 91 ? -7.169 9.017 4.387 1.00 98.12 91 ALA A N 1
ATOM 685 C CA . ALA A 1 91 ? -6.530 8.940 3.076 1.00 98.12 91 ALA A CA 1
ATOM 686 C C . ALA A 1 91 ? -6.215 7.478 2.694 1.00 98.12 91 ALA A C 1
ATOM 688 O O . ALA A 1 91 ? -5.910 6.666 3.573 1.00 98.12 91 ALA A O 1
ATOM 689 N N . PRO A 1 92 ? -6.267 7.119 1.398 1.00 97.94 92 PRO A N 1
ATOM 690 C CA . PRO A 1 92 ? -5.852 5.799 0.939 1.00 97.94 92 PRO A CA 1
ATOM 691 C C . PRO A 1 92 ? -4.335 5.621 1.064 1.00 97.94 92 PRO A C 1
ATOM 693 O O . PRO A 1 92 ? -3.555 6.410 0.532 1.00 97.94 92 PRO A O 1
ATOM 696 N N . MET A 1 93 ? -3.923 4.550 1.739 1.00 97.75 93 MET A N 1
ATOM 697 C CA . MET A 1 93 ? -2.528 4.138 1.876 1.00 97.75 93 MET A CA 1
ATOM 698 C C . MET A 1 93 ? -2.263 2.877 1.058 1.00 97.75 93 MET A C 1
ATOM 700 O O . MET A 1 93 ? -3.020 1.916 1.154 1.00 97.75 93 MET A O 1
ATOM 704 N N . ILE A 1 94 ? -1.170 2.866 0.292 1.00 98.12 94 ILE A N 1
ATOM 705 C CA . ILE A 1 94 ? -0.727 1.685 -0.457 1.00 98.12 94 ILE A CA 1
ATOM 706 C C . ILE A 1 94 ? -0.235 0.607 0.513 1.00 98.12 94 ILE A C 1
ATOM 708 O O . ILE A 1 94 ? 0.601 0.880 1.371 1.00 98.12 94 ILE A O 1
ATOM 712 N N . VAL A 1 95 ? -0.720 -0.621 0.342 1.00 98.38 95 VAL A N 1
ATOM 713 C CA . VAL A 1 95 ? -0.306 -1.800 1.113 1.00 98.38 95 VAL A CA 1
ATOM 714 C C . VAL A 1 95 ? -0.116 -3.005 0.193 1.00 98.38 95 VAL A C 1
ATOM 716 O O . VAL A 1 95 ? -0.654 -3.063 -0.917 1.00 98.38 95 VAL A O 1
ATOM 719 N N . SER A 1 96 ? 0.654 -3.992 0.648 1.00 97.69 96 SER A N 1
ATOM 720 C CA . SER A 1 96 ? 0.733 -5.277 -0.049 1.00 97.69 96 SER A CA 1
ATOM 721 C C . SER A 1 96 ? -0.607 -6.016 0.094 1.00 97.69 96 SER A C 1
ATOM 723 O O . SER A 1 96 ? -1.188 -5.987 1.182 1.00 97.69 96 SER A O 1
ATOM 725 N N . PRO A 1 97 ? -1.119 -6.673 -0.963 1.00 98.12 97 PRO A N 1
ATOM 726 C CA . PRO A 1 97 ? -2.345 -7.462 -0.868 1.00 98.12 97 PRO A CA 1
ATOM 727 C C . PRO A 1 97 ? -2.218 -8.606 0.135 1.00 98.12 97 PRO A C 1
ATOM 729 O O . PRO A 1 97 ? -1.129 -9.135 0.359 1.00 98.12 97 PRO A O 1
ATOM 732 N N . GLY A 1 98 ? -3.355 -9.039 0.672 1.00 98.12 98 GLY A N 1
ATOM 733 C CA . GLY A 1 98 ? -3.434 -10.107 1.661 1.00 98.12 98 GLY A CA 1
ATOM 734 C C . GLY A 1 98 ? -4.065 -9.635 2.964 1.00 98.12 98 GLY A C 1
ATOM 735 O O . GLY A 1 98 ? -4.967 -8.801 2.964 1.00 98.12 98 GLY A O 1
ATOM 736 N N . GLU A 1 99 ? -3.625 -10.215 4.075 1.00 98.19 99 GLU A N 1
ATOM 737 C CA . GLU A 1 99 ? -4.099 -9.859 5.409 1.00 98.19 99 GLU A CA 1
ATOM 738 C C . GLU A 1 99 ? -3.243 -8.736 5.996 1.00 98.19 99 GLU A C 1
ATOM 740 O O . GLU A 1 99 ? -2.060 -8.916 6.280 1.00 98.19 99 GLU A O 1
ATOM 745 N N . VAL A 1 100 ? -3.854 -7.569 6.184 1.00 98.44 100 VAL A N 1
ATOM 746 C CA . VAL A 1 100 ? -3.194 -6.372 6.702 1.00 98.44 100 VAL A CA 1
ATOM 747 C C . VAL A 1 100 ? -3.641 -6.147 8.146 1.00 98.44 100 VAL A C 1
ATOM 749 O O . VAL A 1 100 ? -4.802 -5.790 8.379 1.00 98.44 100 VAL A O 1
ATOM 752 N N . PRO A 1 101 ? -2.759 -6.353 9.140 1.00 98.31 101 PRO A N 1
ATOM 753 C CA . PRO A 1 101 ? -3.091 -6.078 10.527 1.00 98.31 101 PRO A CA 1
ATOM 754 C C . PRO A 1 101 ? -3.120 -4.566 10.762 1.00 98.31 101 PRO A C 1
ATOM 756 O O . PRO A 1 101 ? -2.179 -3.849 10.419 1.00 98.31 101 PRO A O 1
ATOM 759 N N . VAL A 1 102 ? -4.187 -4.091 11.394 1.00 98.56 102 VAL A N 1
ATOM 760 C CA . VAL A 1 102 ? -4.345 -2.706 11.835 1.00 98.56 102 VAL A CA 1
ATOM 761 C C . VAL A 1 102 ? -4.515 -2.714 13.344 1.00 98.56 102 VAL A C 1
ATOM 763 O O . VAL A 1 102 ? -5.359 -3.434 13.881 1.00 98.56 102 VAL A O 1
ATOM 766 N N . THR A 1 103 ? -3.700 -1.934 14.049 1.00 98.38 103 THR A N 1
ATOM 767 C CA . THR A 1 103 ? -3.822 -1.781 15.504 1.00 98.38 103 THR A CA 1
ATOM 768 C C . THR A 1 103 ? -3.977 -0.320 15.873 1.00 98.38 103 THR A C 1
ATOM 770 O O . THR A 1 103 ? -3.419 0.549 15.209 1.00 98.38 103 THR A O 1
ATOM 773 N N . ALA A 1 104 ? -4.748 -0.046 16.919 1.00 98.25 104 ALA A N 1
ATOM 774 C CA . ALA A 1 104 ? -4.940 1.298 17.435 1.00 98.25 104 ALA A CA 1
ATOM 775 C C . ALA A 1 104 ? -4.876 1.309 18.963 1.00 98.25 104 ALA A C 1
ATOM 777 O O . ALA A 1 104 ? -5.419 0.429 19.635 1.00 98.25 104 ALA A O 1
ATOM 778 N N . THR A 1 105 ? -4.227 2.326 19.517 1.00 97.75 105 THR A N 1
ATOM 779 C CA . THR A 1 105 ? -4.168 2.595 20.956 1.00 97.75 105 THR A CA 1
ATOM 780 C C . THR A 1 105 ? -4.427 4.074 21.207 1.00 97.75 105 THR A C 1
ATOM 782 O O . THR A 1 105 ? -4.061 4.916 20.394 1.00 97.75 105 THR A O 1
ATOM 785 N N . ALA A 1 106 ? -5.089 4.401 22.314 1.00 97.25 106 ALA A N 1
ATOM 786 C CA . ALA A 1 106 ? -5.343 5.780 22.727 1.00 97.25 106 ALA A CA 1
ATOM 787 C C . ALA A 1 106 ? -5.385 5.869 24.254 1.00 97.25 106 ALA A C 1
ATOM 789 O O . ALA A 1 106 ? -5.686 4.879 24.931 1.00 97.25 106 ALA A O 1
ATOM 790 N N . ALA A 1 107 ? -5.123 7.055 24.801 1.00 94.69 107 ALA A N 1
ATOM 791 C CA . ALA A 1 107 ? -5.187 7.276 26.240 1.00 94.69 107 ALA A CA 1
ATOM 792 C C . ALA A 1 107 ? -6.604 6.987 26.782 1.00 94.69 107 ALA A C 1
ATOM 794 O O . ALA A 1 107 ? -7.610 7.409 26.208 1.00 94.69 107 ALA A O 1
ATOM 795 N N . GLY A 1 108 ? -6.693 6.233 27.884 1.00 92.81 108 GLY A N 1
ATOM 796 C CA . GLY A 1 108 ? -7.969 5.869 28.523 1.00 92.81 108 GLY A CA 1
ATOM 797 C C . GLY A 1 108 ? -8.838 4.867 27.745 1.00 92.81 108 GLY A C 1
ATOM 798 O O . GLY A 1 108 ? -9.984 4.623 28.130 1.00 92.81 108 GLY A O 1
ATOM 799 N N . SER A 1 109 ? -8.319 4.277 26.665 1.00 94.12 109 SER A N 1
ATOM 800 C CA . SER A 1 109 ? -9.021 3.276 25.851 1.00 94.12 109 SER A CA 1
ATOM 801 C C . SER A 1 109 ? -8.310 1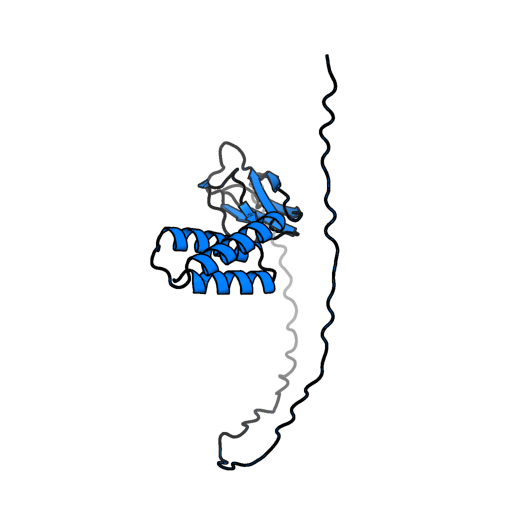.925 25.887 1.00 94.12 109 SER A C 1
ATOM 803 O O . SER A 1 109 ? -7.099 1.848 26.089 1.00 94.12 109 SER A O 1
ATOM 805 N N . LEU A 1 110 ? -9.067 0.849 25.677 1.00 95.06 110 LEU A N 1
ATOM 806 C CA . LEU A 1 110 ? -8.505 -0.474 25.414 1.00 95.06 110 LEU A CA 1
ATOM 807 C C . LEU A 1 110 ? -7.832 -0.484 24.035 1.00 95.06 110 LEU A C 1
ATOM 809 O O . LEU A 1 110 ? -8.244 0.245 23.129 1.00 95.06 110 LEU A O 1
ATOM 813 N N . SER A 1 111 ? -6.798 -1.311 23.870 1.00 95.75 111 SER A N 1
ATOM 814 C CA . SER A 1 111 ? -6.181 -1.511 22.561 1.00 95.75 111 SER A CA 1
ATOM 815 C C . SER A 1 111 ? -7.172 -2.174 21.606 1.00 95.75 111 SER A C 1
ATOM 817 O O . SER A 1 111 ? -7.882 -3.114 21.964 1.00 95.75 111 SER A O 1
ATOM 819 N N . TRP A 1 112 ? -7.214 -1.676 20.376 1.00 97.62 112 TRP A N 1
ATOM 820 C CA . TRP A 1 112 ? -8.055 -2.196 19.308 1.00 97.62 112 TRP A CA 1
ATOM 821 C C . TRP A 1 112 ? -7.184 -2.839 18.226 1.00 97.62 112 TRP A C 1
ATOM 823 O O . TRP A 1 112 ? -6.086 -2.361 17.923 1.00 97.62 112 TRP A O 1
ATOM 833 N N . ARG A 1 113 ? -7.659 -3.944 17.648 1.00 97.94 113 ARG A N 1
ATOM 834 C CA . ARG A 1 113 ? -6.981 -4.669 16.570 1.00 97.94 113 ARG A CA 1
ATOM 835 C C . ARG A 1 113 ? -8.012 -5.213 15.591 1.00 97.94 113 ARG A C 1
ATOM 837 O O . ARG A 1 113 ? -8.993 -5.817 16.013 1.00 97.94 113 ARG A O 1
ATOM 844 N N . ALA A 1 114 ? -7.731 -5.071 14.304 1.00 97.94 114 ALA A N 1
ATOM 845 C CA . ALA A 1 114 ? -8.466 -5.717 13.227 1.00 97.94 114 ALA A CA 1
ATOM 846 C C . ALA A 1 114 ? -7.499 -6.236 12.158 1.00 97.94 114 ALA A C 1
ATOM 848 O O . ALA A 1 114 ? -6.397 -5.713 12.000 1.00 97.94 114 ALA A O 1
ATOM 849 N N . THR A 1 115 ? -7.928 -7.248 11.410 1.00 98.31 115 THR A N 1
ATOM 850 C CA . THR A 1 115 ? -7.227 -7.727 10.215 1.00 98.31 115 THR A CA 1
ATOM 851 C C . THR A 1 115 ? -8.108 -7.437 9.012 1.00 98.31 115 THR A C 1
ATOM 853 O O . THR A 1 115 ? -9.247 -7.896 8.958 1.00 98.31 115 THR A O 1
ATOM 856 N N . VAL A 1 116 ? -7.593 -6.661 8.060 1.00 98.38 116 VAL A N 1
ATOM 857 C CA . VAL A 1 116 ? -8.304 -6.306 6.827 1.00 98.38 116 VAL A CA 1
ATOM 858 C C . VAL A 1 116 ? -7.782 -7.189 5.705 1.00 98.38 116 VAL A C 1
ATOM 860 O O . VAL A 1 116 ? -6.572 -7.270 5.500 1.00 98.38 116 VAL A O 1
ATOM 863 N N . ARG A 1 117 ? -8.674 -7.855 4.970 1.00 98.50 117 ARG A N 1
ATOM 864 C CA . ARG A 1 117 ? -8.291 -8.640 3.796 1.00 98.50 117 ARG A CA 1
ATOM 865 C C . ARG A 1 117 ? -8.381 -7.764 2.554 1.00 98.50 117 ARG A C 1
ATOM 867 O O . ARG A 1 117 ? -9.473 -7.376 2.169 1.00 98.50 117 ARG A O 1
ATOM 874 N N . VAL A 1 118 ? -7.243 -7.482 1.933 1.00 98.62 118 VAL A N 1
ATOM 875 C CA . VAL A 1 118 ? -7.133 -6.567 0.792 1.00 98.62 118 VAL A CA 1
ATOM 876 C C . VAL A 1 118 ? -6.806 -7.362 -0.467 1.00 98.62 118 VAL A C 1
ATOM 878 O O . VAL A 1 118 ? -5.781 -8.046 -0.530 1.00 98.62 118 VAL A O 1
ATOM 881 N N . ALA A 1 119 ? -7.675 -7.289 -1.473 1.00 98.31 119 ALA A N 1
ATOM 882 C CA . ALA A 1 119 ? -7.411 -7.880 -2.782 1.00 98.31 119 ALA A CA 1
ATOM 883 C C . ALA A 1 119 ? -6.458 -6.991 -3.618 1.00 98.31 119 ALA A C 1
ATOM 885 O O . ALA A 1 119 ? -6.400 -5.778 -3.400 1.00 98.31 119 ALA A O 1
ATOM 886 N N . PRO A 1 120 ? -5.711 -7.554 -4.587 1.00 97.94 120 PRO A N 1
ATOM 887 C CA . PRO A 1 120 ? -4.904 -6.761 -5.515 1.00 97.94 120 PRO A CA 1
ATOM 888 C C . PRO A 1 120 ? -5.751 -5.713 -6.250 1.00 97.94 120 PRO A C 1
ATOM 890 O O . PRO A 1 120 ? -6.825 -6.034 -6.756 1.00 97.94 120 PRO A O 1
ATOM 893 N N . GLY A 1 121 ? -5.289 -4.461 -6.280 1.00 97.06 121 GLY A N 1
ATOM 894 C CA . GLY A 1 121 ? -5.980 -3.342 -6.925 1.00 97.06 121 GLY A CA 1
ATOM 895 C C . GLY A 1 121 ? -7.223 -2.830 -6.187 1.00 97.06 121 GLY A C 1
ATOM 896 O O . GLY A 1 121 ? -7.824 -1.854 -6.635 1.00 97.06 121 GLY A O 1
ATOM 897 N N . ALA A 1 122 ? -7.615 -3.455 -5.072 1.00 98.06 122 ALA A N 1
ATOM 898 C CA . ALA A 1 122 ? -8.781 -3.053 -4.294 1.00 98.06 122 ALA A CA 1
ATOM 899 C C . ALA A 1 122 ? -8.440 -1.976 -3.258 1.00 98.06 122 ALA A C 1
ATOM 901 O O . ALA A 1 122 ? -7.310 -1.882 -2.770 1.00 98.06 122 ALA A O 1
ATOM 902 N N . THR A 1 123 ? -9.457 -1.201 -2.886 1.00 98.50 123 THR A N 1
ATOM 903 C CA . THR A 1 123 ? -9.401 -0.237 -1.787 1.00 98.50 123 THR A CA 1
ATOM 904 C C . THR A 1 123 ? -10.366 -0.679 -0.700 1.00 98.50 123 THR A C 1
ATOM 906 O O . THR A 1 123 ? -11.568 -0.739 -0.937 1.00 98.50 123 THR A O 1
ATOM 909 N N . GLU A 1 124 ? -9.845 -0.937 0.495 1.00 98.56 124 GLU A N 1
ATOM 910 C CA . GLU A 1 124 ? -10.631 -1.370 1.648 1.00 98.56 124 GLU A CA 1
ATOM 911 C C . GLU A 1 124 ? -10.641 -0.298 2.734 1.00 98.56 124 GLU A C 1
ATOM 913 O O . GLU A 1 124 ? -9.617 0.314 3.044 1.00 98.56 124 GLU A O 1
ATOM 918 N N . SER A 1 125 ? -11.799 -0.071 3.347 1.00 98.31 125 SER A N 1
ATOM 919 C CA . SER A 1 125 ? -11.937 0.876 4.454 1.00 98.31 125 SER A CA 1
ATOM 920 C C . SER A 1 125 ? -12.075 0.148 5.782 1.00 98.31 125 SER A C 1
ATOM 922 O O . SER A 1 125 ? -12.888 -0.766 5.902 1.00 98.31 125 SER A O 1
ATOM 924 N N . VAL A 1 126 ? -11.353 0.602 6.803 1.00 98.38 126 VAL A N 1
ATOM 925 C CA . VAL A 1 126 ? -11.456 0.071 8.164 1.00 98.38 126 VAL A CA 1
ATOM 926 C C . VAL A 1 126 ? -11.771 1.188 9.146 1.00 98.38 126 VAL A C 1
ATOM 928 O O . VAL A 1 126 ? -11.095 2.216 9.176 1.00 98.38 126 VAL A O 1
ATOM 931 N N . ARG A 1 127 ? -12.814 0.995 9.956 1.00 98.25 127 ARG A N 1
ATOM 932 C CA . ARG A 1 127 ? -13.198 1.938 11.006 1.00 98.25 127 ARG A CA 1
ATOM 933 C C . ARG A 1 127 ? -12.587 1.516 12.336 1.00 98.25 127 ARG A C 1
ATOM 935 O O . ARG A 1 127 ? -12.758 0.379 12.760 1.00 98.25 127 ARG A O 1
ATOM 942 N N . VAL A 1 128 ? -11.896 2.445 12.988 1.00 97.94 128 VAL A N 1
ATOM 943 C CA . VAL A 1 128 ? -11.320 2.232 14.319 1.00 97.94 128 VAL A CA 1
ATOM 944 C C . VAL A 1 128 ? -12.391 2.471 15.379 1.00 97.94 128 VAL A C 1
ATOM 946 O O . VAL A 1 128 ? -12.970 3.555 15.448 1.00 97.94 128 VAL A O 1
ATOM 949 N N . GLU A 1 129 ? -12.619 1.477 16.236 1.00 95.62 129 GLU A N 1
ATOM 950 C CA . GLU A 1 129 ? -13.595 1.547 17.327 1.00 95.62 129 GLU A CA 1
ATOM 951 C C . GLU A 1 129 ? -12.896 1.338 18.672 1.00 95.62 129 GLU A C 1
ATOM 953 O O . GLU A 1 129 ? -12.499 0.233 19.030 1.00 95.62 129 GLU A O 1
ATOM 958 N N . LEU A 1 130 ? -12.718 2.421 19.429 1.00 94.81 130 LEU A N 1
ATOM 959 C CA . LEU A 1 130 ? -12.046 2.373 20.725 1.00 94.81 130 LEU A CA 1
ATOM 960 C C . LEU A 1 130 ? -13.062 2.253 21.859 1.00 94.81 130 LEU A C 1
ATOM 962 O O . LEU A 1 130 ? -13.856 3.163 22.103 1.00 94.81 130 LEU A O 1
ATOM 966 N N . ALA A 1 131 ? -13.003 1.139 22.586 1.00 91.69 131 ALA A N 1
ATOM 967 C CA . ALA A 1 131 ? -13.739 0.968 23.830 1.00 91.69 131 ALA A CA 1
ATOM 968 C C . ALA A 1 131 ? -12.994 1.662 24.979 1.00 91.69 131 ALA A C 1
ATOM 970 O O . ALA A 1 131 ? -11.780 1.501 25.129 1.00 91.69 131 ALA A O 1
ATOM 971 N N . ARG A 1 132 ? -13.711 2.413 25.824 1.00 87.00 132 ARG A N 1
ATOM 972 C CA . ARG A 1 132 ? -13.112 3.005 27.030 1.00 87.00 132 ARG A CA 1
ATOM 973 C C . ARG A 1 132 ? -12.695 1.904 27.997 1.00 87.00 132 ARG A C 1
ATOM 975 O O . ARG A 1 132 ? -13.469 0.983 28.259 1.00 87.00 132 ARG A O 1
ATOM 982 N N . ALA A 1 133 ? -11.505 2.038 28.572 1.00 81.12 133 ALA A N 1
ATOM 983 C CA . ALA A 1 133 ? -11.116 1.210 29.699 1.00 81.12 133 ALA A CA 1
ATOM 984 C C . ALA A 1 133 ? -11.980 1.633 30.894 1.00 81.12 133 ALA A C 1
ATOM 986 O O . ALA A 1 133 ? -11.796 2.715 31.452 1.00 81.12 133 ALA A O 1
ATOM 987 N N . SER A 1 134 ? -12.971 0.818 31.260 1.00 74.69 134 SER A N 1
ATOM 988 C CA . SER A 1 134 ? -13.647 1.016 32.537 1.00 74.69 134 SER A CA 1
ATOM 989 C C . SER A 1 134 ? -12.603 0.789 33.619 1.00 74.69 134 SER A C 1
ATOM 991 O O . SER A 1 134 ? -12.001 -0.285 33.683 1.00 74.69 134 SER A O 1
ATOM 993 N N . VAL A 1 135 ? -12.358 1.809 34.440 1.00 65.12 135 VAL A N 1
ATOM 994 C CA . VAL A 1 135 ? -11.622 1.645 35.691 1.00 65.12 135 VAL A CA 1
ATOM 995 C C . VAL A 1 135 ? -12.519 0.783 36.568 1.00 65.12 135 VAL A C 1
ATOM 997 O O . VAL A 1 135 ? -13.335 1.293 37.332 1.00 65.12 135 VAL A O 1
ATOM 1000 N N . ALA A 1 136 ? -12.434 -0.537 36.403 1.00 57.78 136 ALA A N 1
ATOM 1001 C CA . ALA A 1 136 ? -12.960 -1.445 37.397 1.00 57.78 136 ALA A CA 1
ATOM 1002 C C . ALA A 1 136 ? -12.297 -1.018 38.708 1.00 57.78 136 ALA A C 1
ATOM 1004 O O . ALA A 1 136 ? -11.065 -1.023 38.803 1.00 57.78 136 ALA A O 1
ATOM 1005 N N . ALA A 1 137 ? -13.112 -0.552 39.663 1.00 58.94 137 ALA A N 1
ATOM 1006 C CA . ALA A 1 137 ? -12.667 -0.249 41.015 1.00 58.94 137 ALA A CA 1
ATOM 1007 C C . ALA A 1 137 ? -11.730 -1.379 41.447 1.00 58.94 137 ALA A C 1
ATOM 1009 O O . ALA A 1 137 ? -12.084 -2.527 41.163 1.00 58.94 137 ALA A O 1
ATOM 1010 N N . PRO A 1 138 ? -10.549 -1.085 42.027 1.00 59.81 138 PRO A N 1
ATOM 1011 C CA . PRO A 1 138 ? -9.550 -2.098 42.321 1.00 59.81 138 PRO A CA 1
ATOM 1012 C C . PRO A 1 138 ? -10.243 -3.214 43.088 1.00 59.81 138 PRO A C 1
ATOM 1014 O O . PRO A 1 138 ? -10.590 -3.055 44.258 1.00 59.81 138 PRO A O 1
ATOM 1017 N N . VAL A 1 139 ? -10.527 -4.315 42.390 1.00 56.12 139 VAL A N 1
ATOM 1018 C CA . VAL A 1 139 ? -11.033 -5.524 43.012 1.00 56.12 139 VAL A CA 1
ATOM 1019 C C . VAL A 1 139 ? -9.853 -5.917 43.859 1.00 56.12 139 VAL A C 1
ATOM 1021 O O . VAL A 1 139 ? -8.815 -6.281 43.306 1.00 56.12 139 VAL A O 1
ATOM 1024 N N . GLY A 1 140 ? -9.958 -5.657 45.165 1.00 58.22 140 GLY A N 1
ATOM 1025 C CA . GLY A 1 140 ? -8.910 -5.953 46.121 1.00 58.22 140 GLY A CA 1
ATOM 1026 C C . GLY A 1 140 ? -8.466 -7.364 45.817 1.00 58.22 140 GLY A C 1
ATOM 1027 O O . GLY A 1 140 ? -9.244 -8.303 45.978 1.00 58.22 140 GLY A O 1
ATOM 1028 N N . VAL A 1 141 ? -7.271 -7.491 45.243 1.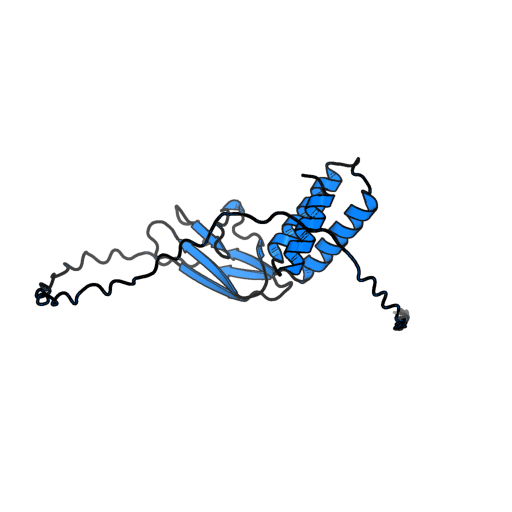00 50.50 141 VAL A N 1
ATOM 1029 C CA . VAL A 1 141 ? -6.719 -8.787 44.903 1.00 50.50 141 VAL A CA 1
ATOM 1030 C C . VAL A 1 141 ? -6.468 -9.399 46.266 1.00 50.50 141 VAL A C 1
ATOM 1032 O O . VAL A 1 141 ? -5.480 -9.080 46.924 1.00 50.50 141 VAL A O 1
ATOM 1035 N N . SER A 1 142 ? -7.421 -10.192 46.755 1.00 53.69 142 SER A N 1
ATOM 1036 C CA . SER A 1 142 ? -7.183 -11.128 47.836 1.00 53.69 142 SER A CA 1
ATOM 1037 C C . SER A 1 142 ? -6.141 -12.080 47.280 1.00 53.69 142 SER A C 1
ATOM 1039 O O . SER A 1 142 ? -6.463 -13.061 46.612 1.00 53.69 142 SER A O 1
ATOM 1041 N N . VAL A 1 143 ? -4.875 -11.702 47.462 1.00 56.97 143 VAL A N 1
ATOM 1042 C CA . VAL A 1 143 ? -3.713 -12.529 47.191 1.00 56.97 143 VAL A CA 1
ATOM 1043 C C . VAL A 1 143 ? -3.958 -13.790 47.999 1.00 56.97 143 VAL A C 1
ATOM 1045 O O . VAL A 1 143 ? -3.777 -13.806 49.213 1.00 56.97 143 VAL A O 1
ATOM 1048 N N . THR A 1 144 ? -4.463 -14.831 47.344 1.00 59.94 144 THR A N 1
ATOM 1049 C CA . THR A 1 144 ? -4.461 -16.153 47.948 1.00 59.94 144 THR A CA 1
ATOM 1050 C C . THR A 1 144 ? -2.980 -16.509 48.010 1.00 59.94 144 THR A C 1
ATOM 1052 O O . THR A 1 144 ? -2.338 -16.516 46.955 1.00 59.94 144 THR A O 1
ATOM 1055 N N . PRO A 1 145 ? -2.385 -16.682 49.202 1.00 67.50 145 PRO A N 1
ATOM 1056 C CA . PRO A 1 145 ? -0.974 -17.004 49.306 1.00 67.50 145 PRO A CA 1
ATOM 1057 C C . PRO A 1 145 ? -0.731 -18.294 48.525 1.00 67.50 145 PRO A C 1
ATOM 1059 O O . PRO A 1 145 ? -1.221 -19.359 48.892 1.00 67.50 145 PRO A O 1
ATOM 1062 N N . VAL A 1 146 ? -0.003 -18.183 47.413 1.00 68.38 146 VAL A N 1
ATOM 1063 C CA . VAL A 1 146 ? 0.504 -19.338 46.679 1.00 68.38 146 VAL A CA 1
ATOM 1064 C C . VAL A 1 146 ? 1.430 -20.068 47.640 1.00 68.38 146 VAL A C 1
ATOM 1066 O O . VAL A 1 146 ? 2.509 -19.577 47.980 1.00 68.38 146 VAL A O 1
ATOM 1069 N N . SER A 1 147 ? 0.980 -21.224 48.126 1.00 65.44 147 SER A N 1
ATOM 1070 C CA . SER A 1 147 ? 1.827 -22.166 48.841 1.00 65.44 147 SER A CA 1
ATOM 1071 C C . SER A 1 147 ? 3.061 -22.443 47.992 1.00 65.44 147 SER A C 1
ATOM 1073 O O . SER A 1 147 ? 2.981 -22.964 46.882 1.00 65.44 147 SER A O 1
ATOM 1075 N N . ARG A 1 148 ? 4.201 -22.035 48.549 1.00 69.81 148 ARG A N 1
ATOM 1076 C CA . ARG A 1 148 ? 5.562 -22.305 48.095 1.00 69.81 148 ARG A CA 1
ATOM 1077 C C . ARG A 1 148 ? 5.672 -23.731 47.524 1.00 69.81 148 ARG A C 1
ATOM 1079 O O . ARG A 1 148 ? 5.503 -24.678 48.294 1.00 69.81 148 ARG A O 1
ATOM 1086 N N . PRO A 1 149 ? 5.980 -23.908 46.227 1.00 67.25 149 PRO A N 1
ATOM 1087 C CA . PRO A 1 149 ? 6.333 -25.216 45.695 1.00 67.25 149 PRO A CA 1
ATOM 1088 C C . PRO A 1 149 ? 7.601 -25.714 46.395 1.00 67.25 149 PRO A C 1
ATOM 1090 O O . PRO A 1 149 ? 8.522 -24.935 46.657 1.00 67.25 149 PRO A O 1
ATOM 1093 N N . ALA A 1 150 ? 7.623 -27.003 46.729 1.00 70.12 150 ALA A N 1
ATOM 1094 C CA . ALA A 1 150 ? 8.776 -27.683 47.306 1.00 70.12 150 ALA A CA 1
ATOM 1095 C C . ALA A 1 150 ? 10.044 -27.476 46.445 1.00 70.12 150 ALA A C 1
ATOM 1097 O O . ALA A 1 150 ? 9.932 -27.324 45.226 1.00 70.12 150 ALA A O 1
ATOM 1098 N N . PRO A 1 151 ? 11.247 -27.475 47.052 1.00 66.88 151 PRO A N 1
ATOM 1099 C CA . PRO A 1 151 ? 12.500 -27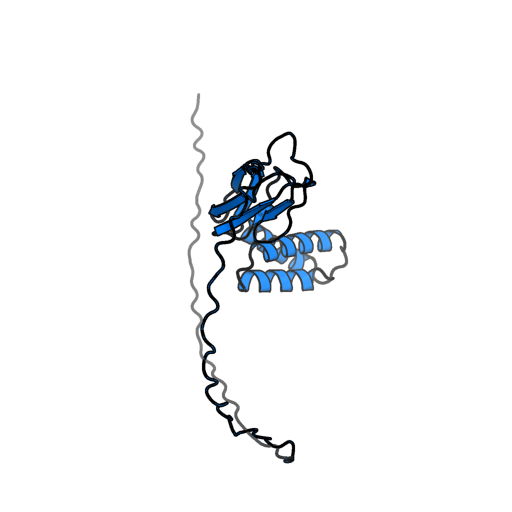.356 46.316 1.00 66.88 151 PRO A CA 1
ATOM 1100 C C . PRO A 1 151 ? 12.609 -28.491 45.293 1.00 66.88 151 PRO A C 1
ATOM 1102 O O . PRO A 1 151 ? 12.667 -29.666 45.654 1.00 66.88 151 PRO A O 1
ATOM 1105 N N . VAL A 1 152 ? 12.622 -28.133 44.009 1.00 67.25 152 VAL A N 1
ATOM 1106 C CA . VAL A 1 152 ? 12.933 -29.074 42.936 1.00 67.25 152 VAL A CA 1
ATOM 1107 C C . VAL A 1 152 ? 14.419 -29.390 43.038 1.00 67.25 152 VAL A C 1
ATOM 1109 O O . VAL A 1 152 ? 15.268 -28.504 42.947 1.00 67.25 152 VAL A O 1
ATOM 1112 N N . VAL A 1 153 ? 14.699 -30.666 43.280 1.00 65.12 153 VAL A N 1
ATOM 1113 C CA . VAL A 1 153 ? 16.029 -31.266 43.300 1.00 65.12 153 VAL A CA 1
ATOM 1114 C C . VAL A 1 153 ? 16.746 -30.941 41.993 1.00 65.12 153 VAL A C 1
ATOM 1116 O O . VAL A 1 153 ? 16.292 -31.289 40.903 1.00 65.12 153 VAL A O 1
ATOM 1119 N N . THR A 1 154 ? 17.878 -30.264 42.131 1.00 57.62 154 THR A N 1
ATOM 1120 C CA . THR A 1 154 ? 18.840 -29.957 41.081 1.00 57.62 154 THR A CA 1
ATOM 1121 C C . THR A 1 154 ? 19.273 -31.254 40.401 1.00 57.62 154 THR A C 1
ATOM 1123 O O . THR A 1 154 ? 19.982 -32.066 40.991 1.00 57.62 154 THR A O 1
ATOM 1126 N N . SER A 1 155 ? 18.843 -31.464 39.159 1.00 68.50 155 SER A N 1
ATOM 1127 C CA . SER A 1 155 ? 19.476 -32.461 38.294 1.00 68.50 155 SER A CA 1
ATOM 1128 C C . SER A 1 155 ? 20.806 -31.886 37.782 1.00 68.50 155 SER A C 1
ATOM 1130 O O . SER A 1 155 ? 20.868 -30.686 37.497 1.00 68.50 155 SER A O 1
ATOM 1132 N N . PRO A 1 156 ? 21.882 -32.690 37.726 1.00 73.25 156 PRO A N 1
ATOM 1133 C CA . PRO A 1 156 ? 23.230 -32.217 37.429 1.00 73.25 156 PRO A CA 1
ATOM 1134 C C . PRO A 1 156 ? 23.353 -31.649 36.005 1.00 73.25 156 PRO A C 1
ATOM 1136 O O . PRO A 1 156 ? 22.616 -32.066 35.109 1.00 73.25 156 PRO A O 1
ATOM 1139 N N . PRO A 1 157 ? 24.302 -30.724 35.775 1.00 67.62 157 PRO A N 1
ATOM 1140 C CA . PRO A 1 157 ? 24.581 -30.208 34.444 1.00 67.62 157 PRO A CA 1
ATOM 1141 C C . PRO A 1 157 ? 25.096 -31.341 33.552 1.00 67.62 157 PRO A C 1
ATOM 1143 O O . PRO A 1 157 ? 26.123 -31.958 33.844 1.00 67.62 157 PRO A O 1
ATOM 1146 N N . VAL A 1 158 ? 24.402 -31.595 32.441 1.00 67.69 158 VAL A N 1
ATOM 1147 C CA . VAL A 1 158 ? 24.997 -32.307 31.310 1.00 67.69 158 VAL A CA 1
ATOM 1148 C C . VAL A 1 158 ? 26.061 -31.379 30.738 1.00 67.69 158 VAL A C 1
ATOM 1150 O O . VAL A 1 158 ? 25.772 -30.392 30.068 1.00 67.69 158 VAL A O 1
ATOM 1153 N N . VAL A 1 159 ? 27.304 -31.674 31.099 1.00 61.53 159 VAL A N 1
ATOM 1154 C CA . VAL A 1 159 ? 28.502 -31.163 30.446 1.00 61.53 159 VAL A CA 1
ATOM 1155 C C . VAL A 1 159 ? 28.463 -31.687 29.015 1.00 61.53 159 VAL A C 1
ATOM 1157 O O . VAL A 1 159 ? 28.679 -32.876 28.808 1.00 61.53 159 VAL A O 1
ATOM 1160 N N . GLU A 1 160 ? 28.174 -30.830 28.037 1.00 64.88 160 GLU A N 1
ATOM 1161 C CA . GLU A 1 160 ? 28.542 -31.107 26.649 1.00 64.88 160 GLU A CA 1
ATOM 1162 C C . GLU A 1 160 ? 30.061 -30.914 26.511 1.00 64.88 160 GLU A C 1
ATOM 1164 O O . GLU A 1 160 ? 30.561 -29.796 26.676 1.00 64.88 160 GLU A O 1
ATOM 1169 N N . PRO A 1 161 ? 30.835 -31.975 26.229 1.00 58.81 161 PRO A N 1
ATOM 1170 C CA . PRO A 1 161 ? 32.236 -31.856 25.874 1.00 58.81 161 PRO A CA 1
ATOM 1171 C C . PRO A 1 161 ? 32.339 -31.707 24.355 1.00 58.81 161 PRO A C 1
ATOM 1173 O O . PRO A 1 161 ? 31.931 -32.603 23.620 1.00 58.81 161 PRO A O 1
ATOM 1176 N N . GLY A 1 162 ? 32.945 -30.624 23.863 1.00 48.03 162 GLY A N 1
ATOM 1177 C CA . GLY A 1 162 ? 33.381 -30.616 22.465 1.00 48.03 162 GLY A CA 1
ATOM 1178 C C . GLY A 1 162 ? 33.518 -29.263 21.796 1.00 48.03 162 GLY A C 1
ATOM 1179 O O . GLY A 1 162 ? 32.981 -29.057 20.711 1.00 48.03 162 GLY A O 1
ATOM 1180 N N . ALA A 1 163 ? 34.310 -28.362 22.375 1.00 52.97 163 ALA A N 1
ATOM 1181 C CA . ALA A 1 163 ? 34.989 -27.368 21.558 1.00 52.97 163 ALA A CA 1
ATOM 1182 C C . ALA A 1 163 ? 35.799 -28.105 20.476 1.00 52.97 163 ALA A C 1
ATOM 1184 O O . ALA A 1 163 ? 36.727 -28.847 20.796 1.00 52.97 163 ALA A O 1
ATOM 1185 N N . THR A 1 164 ? 35.460 -27.896 19.204 1.00 53.22 164 THR A N 1
ATOM 1186 C CA . THR A 1 164 ? 36.338 -28.274 18.091 1.00 53.22 164 THR A CA 1
ATOM 1187 C C . THR A 1 164 ? 37.051 -27.011 17.602 1.00 53.22 164 THR A C 1
ATOM 1189 O O . THR A 1 164 ? 36.464 -26.238 16.844 1.00 53.22 164 THR A O 1
ATOM 1192 N N . PRO A 1 165 ? 38.302 -26.741 18.021 1.00 52.66 165 PRO A N 1
ATOM 1193 C CA . PRO A 1 165 ? 39.119 -25.701 17.413 1.00 52.66 165 PRO A CA 1
ATOM 1194 C C . PRO A 1 165 ? 39.684 -26.228 16.085 1.00 52.66 165 PRO A C 1
ATOM 1196 O O . PRO A 1 165 ? 40.702 -26.915 16.032 1.00 52.66 165 PRO A O 1
ATOM 1199 N N . GLY A 1 166 ? 38.992 -25.922 14.989 1.00 42.75 166 GLY A N 1
ATOM 1200 C CA . GLY A 1 166 ? 39.351 -26.338 13.635 1.00 42.75 166 GLY A CA 1
ATOM 1201 C C . GLY A 1 166 ? 40.175 -25.304 12.864 1.00 42.75 166 GLY A C 1
ATOM 1202 O O . GLY A 1 166 ? 39.695 -24.742 11.892 1.00 42.75 166 GLY A O 1
ATOM 1203 N N . ARG A 1 167 ? 41.436 -25.117 13.266 1.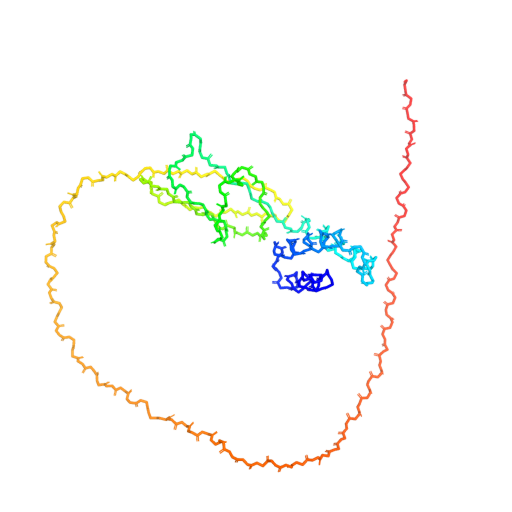00 49.62 167 ARG A N 1
ATOM 1204 C CA . ARG A 1 167 ? 42.581 -24.999 12.341 1.00 49.62 167 ARG A CA 1
ATOM 1205 C C . ARG A 1 167 ? 42.553 -23.869 11.290 1.00 49.62 167 ARG A C 1
ATOM 1207 O O . ARG A 1 167 ? 42.536 -24.102 10.085 1.00 49.62 167 ARG A O 1
ATOM 1214 N N . THR A 1 168 ? 42.806 -22.643 11.739 1.00 52.59 168 THR A N 1
ATOM 1215 C CA . THR A 1 168 ? 43.685 -21.726 10.996 1.00 52.59 168 THR A CA 1
ATOM 1216 C C . THR A 1 168 ? 45.056 -22.401 10.868 1.00 52.59 168 THR A C 1
ATOM 1218 O O . THR A 1 168 ? 45.757 -22.500 11.867 1.00 52.59 168 THR A O 1
ATOM 1221 N N . GLN A 1 169 ? 45.428 -22.921 9.689 1.00 45.00 169 GLN A N 1
ATOM 1222 C CA . GLN A 1 169 ? 46.793 -22.881 9.122 1.00 45.00 169 GLN A CA 1
ATOM 1223 C C . GLN A 1 169 ? 46.981 -23.831 7.917 1.00 45.00 169 GLN A C 1
ATOM 1225 O O . GLN A 1 169 ? 47.007 -25.049 8.068 1.00 45.00 169 GLN A O 1
ATOM 1230 N N . ARG A 1 170 ? 47.323 -23.196 6.784 1.00 52.84 170 ARG A N 1
ATOM 1231 C CA . ARG A 1 170 ? 48.381 -23.573 5.818 1.00 52.84 170 ARG A CA 1
ATOM 1232 C C . ARG A 1 170 ? 48.102 -24.661 4.774 1.00 52.84 170 ARG A C 1
ATOM 1234 O O . ARG A 1 170 ? 48.384 -25.830 5.007 1.00 52.84 170 ARG A O 1
ATOM 1241 N N . THR A 1 171 ? 47.752 -24.211 3.564 1.00 42.94 171 THR A N 1
ATOM 1242 C CA . THR A 1 171 ? 48.348 -24.570 2.243 1.00 42.94 171 THR A CA 1
ATOM 1243 C C . THR A 1 171 ? 47.570 -23.760 1.188 1.00 42.94 171 THR A C 1
ATOM 1245 O O . THR A 1 171 ? 46.364 -23.911 1.092 1.00 42.94 171 THR A O 1
ATOM 1248 N N . LEU A 1 172 ? 48.055 -22.698 0.534 1.00 47.28 172 LEU A N 1
ATOM 1249 C CA . LEU A 1 172 ? 49.269 -22.481 -0.264 1.00 47.28 172 LEU A CA 1
ATOM 1250 C C . LEU A 1 172 ? 49.391 -23.466 -1.441 1.00 47.28 172 LEU A C 1
ATOM 1252 O O . LEU A 1 172 ? 49.829 -24.591 -1.241 1.00 47.28 172 LEU A O 1
ATOM 1256 N N . GLY A 1 173 ? 49.042 -22.977 -2.643 1.00 45.09 173 GLY A N 1
ATOM 1257 C CA . GLY A 1 173 ? 49.317 -23.579 -3.960 1.00 45.09 173 GLY A CA 1
ATOM 1258 C C . GLY A 1 173 ? 48.380 -24.741 -4.307 1.00 45.09 173 GLY A C 1
ATOM 1259 O O . GLY A 1 173 ? 48.267 -25.683 -3.543 1.00 45.09 173 GLY A O 1
ATOM 1260 N N . TRP A 1 174 ? 47.680 -24.759 -5.439 1.00 48.38 174 TRP A N 1
ATOM 1261 C CA . TRP A 1 174 ? 48.274 -24.746 -6.774 1.00 48.38 174 TRP A CA 1
ATOM 1262 C C . TRP A 1 174 ? 47.257 -24.374 -7.866 1.00 48.38 174 TRP A C 1
ATOM 1264 O O . TRP A 1 174 ? 46.087 -24.739 -7.816 1.00 48.38 174 TRP A O 1
ATOM 1274 N N . VAL A 1 175 ? 47.767 -23.671 -8.877 1.00 55.06 175 VAL A N 1
ATOM 1275 C CA . VAL A 1 175 ? 47.203 -23.499 -10.221 1.00 55.06 175 VAL A CA 1
ATOM 1276 C C . VAL A 1 175 ? 47.040 -24.872 -10.878 1.00 55.06 175 VAL A C 1
ATOM 1278 O O . VAL A 1 175 ? 47.960 -25.677 -10.765 1.00 55.06 175 VAL A O 1
ATOM 1281 N N . ALA A 1 176 ? 45.949 -25.110 -11.612 1.00 49.69 176 ALA A N 1
ATOM 1282 C CA . ALA A 1 176 ? 46.004 -25.528 -13.020 1.00 49.69 176 ALA A CA 1
ATOM 1283 C C . ALA A 1 176 ? 44.676 -26.103 -13.533 1.00 49.69 176 ALA A C 1
ATOM 1285 O O . ALA A 1 176 ? 44.068 -26.972 -12.923 1.00 49.69 176 ALA A O 1
ATOM 1286 N N . ALA A 1 177 ? 44.374 -25.674 -14.758 1.00 46.78 177 ALA A N 1
ATOM 1287 C CA . ALA A 1 177 ? 43.844 -26.494 -15.839 1.00 46.78 177 ALA A CA 1
ATOM 1288 C C . ALA A 1 177 ? 42.374 -26.939 -15.782 1.00 46.78 177 ALA A C 1
ATOM 1290 O O . ALA A 1 177 ? 42.008 -27.925 -15.159 1.00 46.78 177 ALA A O 1
ATOM 1291 N N . GLY A 1 178 ? 41.604 -26.322 -16.680 1.00 37.59 178 GLY A N 1
ATOM 1292 C CA . GLY A 1 178 ? 40.973 -27.105 -17.741 1.00 37.59 178 GLY A CA 1
ATOM 1293 C C . GLY A 1 178 ? 39.494 -27.394 -17.537 1.00 37.59 178 GLY A C 1
ATOM 1294 O O . GLY A 1 178 ? 39.108 -28.156 -16.662 1.00 37.59 178 GLY A O 1
ATOM 1295 N N . GLY A 1 179 ? 38.666 -26.840 -18.420 1.00 44.66 179 GLY A N 1
ATOM 1296 C CA . GLY A 1 179 ? 37.274 -27.266 -18.516 1.00 44.66 179 GLY A CA 1
ATOM 1297 C C . GLY A 1 179 ? 36.374 -26.319 -19.286 1.00 44.66 179 GLY A C 1
ATOM 1298 O O . GLY A 1 179 ? 35.339 -25.916 -18.774 1.00 44.66 179 GLY A O 1
ATOM 1299 N N . ALA A 1 180 ? 36.758 -25.955 -20.510 1.00 47.22 180 ALA A N 1
ATOM 1300 C CA . ALA A 1 180 ? 35.809 -25.416 -21.473 1.00 47.22 180 ALA A CA 1
ATOM 1301 C C . ALA A 1 180 ? 34.805 -26.519 -21.839 1.00 47.22 180 ALA A C 1
ATOM 1303 O O . ALA A 1 180 ? 35.195 -27.527 -22.424 1.00 47.22 180 ALA A O 1
ATOM 1304 N N . VAL A 1 181 ? 33.524 -26.318 -21.537 1.00 50.38 181 VAL A N 1
ATOM 1305 C CA . VAL A 1 181 ? 32.443 -27.022 -22.230 1.00 50.38 181 VAL A CA 1
ATOM 1306 C C . VAL A 1 181 ? 31.434 -25.983 -22.689 1.00 50.38 181 VAL A C 1
ATOM 1308 O O . VAL A 1 181 ? 30.613 -25.481 -21.926 1.00 50.38 181 VAL A O 1
ATOM 1311 N N . ALA A 1 182 ? 31.556 -25.643 -23.967 1.00 50.84 182 ALA A N 1
ATOM 1312 C CA . ALA A 1 182 ? 30.510 -25.004 -24.734 1.00 50.84 182 ALA A CA 1
ATOM 1313 C C . ALA A 1 182 ? 29.361 -26.006 -24.916 1.00 50.84 182 ALA A C 1
ATOM 1315 O O . ALA A 1 182 ? 29.558 -27.053 -25.529 1.00 50.84 182 ALA A O 1
ATOM 1316 N N . PHE A 1 183 ? 28.164 -25.671 -24.438 1.00 51.75 183 PHE A N 1
ATOM 1317 C CA . PHE A 1 183 ? 26.932 -26.242 -24.977 1.00 51.75 183 PHE A CA 1
ATOM 1318 C C . PHE A 1 183 ? 26.198 -25.159 -25.761 1.00 51.75 183 PHE A C 1
ATOM 1320 O O . PHE A 1 183 ? 25.445 -24.350 -25.228 1.00 51.75 183 PHE A O 1
ATOM 1327 N N . LEU A 1 184 ? 26.483 -25.160 -27.063 1.00 50.38 184 LEU A N 1
ATOM 1328 C CA . LEU A 1 184 ? 25.605 -24.641 -28.097 1.00 50.38 184 LEU A CA 1
ATOM 1329 C C . LEU A 1 184 ? 24.483 -25.664 -28.325 1.00 50.38 184 LEU A C 1
ATOM 1331 O O . LEU A 1 184 ? 24.730 -26.742 -28.856 1.00 50.38 184 LEU A O 1
ATOM 1335 N N . ALA A 1 185 ? 23.262 -25.305 -27.944 1.00 50.16 185 ALA A N 1
ATOM 1336 C CA . ALA A 1 185 ? 22.004 -25.795 -28.511 1.00 50.16 185 ALA A CA 1
ATOM 1337 C C . ALA A 1 185 ? 20.948 -24.752 -28.098 1.00 50.16 185 ALA A C 1
ATOM 1339 O O . ALA A 1 185 ? 20.718 -24.545 -26.916 1.00 50.16 185 ALA A O 1
ATOM 1340 N N . GLY A 1 186 ? 20.414 -23.912 -28.981 1.00 45.25 186 GLY A N 1
ATOM 1341 C CA . GLY A 1 186 ? 19.664 -24.317 -30.164 1.00 45.25 186 GLY A CA 1
ATOM 1342 C C . GLY A 1 186 ? 18.196 -24.463 -29.761 1.00 45.25 186 GLY A C 1
ATOM 1343 O O . GLY A 1 186 ? 17.757 -25.562 -29.455 1.00 45.25 186 GLY A O 1
ATOM 1344 N N . GLY A 1 187 ? 17.459 -23.350 -29.710 1.00 40.19 187 GLY A N 1
ATOM 1345 C CA . GLY A 1 187 ? 16.058 -23.339 -29.286 1.00 40.19 187 GLY A CA 1
ATOM 1346 C C . GLY A 1 187 ? 15.360 -22.023 -29.608 1.00 40.19 187 GLY A C 1
ATOM 1347 O O . GLY A 1 187 ? 14.941 -21.302 -28.710 1.00 40.19 187 GLY A O 1
ATOM 1348 N N . VAL A 1 188 ? 15.262 -21.691 -30.897 1.00 49.28 188 VAL A N 1
ATOM 1349 C CA . VAL A 1 188 ? 14.325 -20.671 -31.380 1.00 49.28 188 VAL A CA 1
ATOM 1350 C C . VAL A 1 188 ? 12.930 -21.291 -31.324 1.00 49.28 188 VAL A C 1
ATOM 1352 O O . VAL A 1 188 ? 12.593 -22.111 -32.172 1.00 49.28 188 VAL A O 1
ATOM 1355 N N . VAL A 1 189 ? 12.119 -20.913 -30.337 1.00 55.81 189 VAL A N 1
ATOM 1356 C CA . VAL A 1 189 ? 10.665 -21.104 -30.410 1.00 55.81 189 VAL A CA 1
ATOM 1357 C C . VAL A 1 189 ? 10.047 -19.733 -30.629 1.00 55.81 189 VAL A C 1
ATOM 1359 O O . VAL A 1 189 ? 9.799 -18.971 -29.697 1.00 55.81 189 VAL A O 1
ATOM 1362 N N . ALA A 1 190 ? 9.846 -19.414 -31.907 1.00 49.97 190 ALA A N 1
ATOM 1363 C CA . ALA A 1 190 ? 8.991 -18.325 -32.335 1.00 49.97 190 ALA A CA 1
ATOM 1364 C C . ALA A 1 190 ? 7.554 -18.658 -31.913 1.00 49.97 190 ALA A C 1
ATOM 1366 O O . ALA A 1 190 ? 6.890 -19.484 -32.534 1.00 49.97 190 ALA A O 1
ATOM 1367 N N . SER A 1 191 ? 7.088 -18.029 -30.837 1.00 48.72 191 SER A N 1
ATOM 1368 C CA . SER A 1 191 ? 5.668 -18.014 -30.493 1.00 48.72 191 SER A CA 1
ATOM 1369 C C . SER A 1 191 ? 5.056 -16.785 -31.151 1.00 48.72 191 SER A C 1
ATOM 1371 O O . SER A 1 191 ? 5.056 -15.695 -30.588 1.00 48.72 191 SER A O 1
ATOM 1373 N N . VAL A 1 192 ? 4.598 -16.965 -32.388 1.00 58.19 192 VAL A N 1
ATOM 1374 C CA . VAL A 1 192 ? 3.614 -16.085 -33.019 1.00 58.19 192 VAL A CA 1
ATOM 1375 C C . VAL A 1 192 ? 2.312 -16.271 -32.246 1.00 58.19 192 VAL A C 1
ATOM 1377 O O . VAL A 1 192 ? 1.722 -17.347 -32.294 1.00 58.19 192 VAL A O 1
ATOM 1380 N N . VAL A 1 193 ? 1.871 -15.240 -31.530 1.00 60.81 193 VAL A N 1
ATOM 1381 C CA . VAL A 1 193 ? 0.492 -15.143 -31.046 1.00 60.81 193 VAL A CA 1
ATOM 1382 C C . VAL A 1 193 ? -0.107 -13.882 -31.645 1.00 60.81 193 VAL A C 1
ATOM 1384 O O . VAL A 1 193 ? 0.397 -12.779 -31.460 1.00 60.81 193 VAL A O 1
ATOM 1387 N N . GLN A 1 194 ? -1.139 -14.127 -32.447 1.00 58.81 194 GLN A N 1
ATOM 1388 C CA . GLN A 1 194 ? -2.009 -13.166 -33.103 1.00 58.81 194 GLN A CA 1
ATOM 1389 C C . GLN A 1 194 ? -2.658 -12.253 -32.065 1.00 58.81 194 GLN A C 1
ATOM 1391 O O . GLN A 1 194 ? -3.425 -12.742 -31.238 1.00 58.81 194 GLN A O 1
ATOM 1396 N N . ASP A 1 195 ? -2.426 -10.947 -32.166 1.00 58.62 195 ASP A N 1
ATOM 1397 C CA . ASP A 1 195 ? -3.379 -9.980 -31.633 1.00 58.62 195 ASP A CA 1
ATOM 1398 C C . ASP A 1 195 ? -4.341 -9.600 -32.754 1.00 58.62 195 ASP A C 1
ATOM 1400 O O . ASP A 1 195 ? -3.957 -9.069 -33.799 1.00 58.62 195 ASP A O 1
ATOM 1404 N N . GLY A 1 196 ? -5.595 -9.996 -32.551 1.00 55.12 196 GLY A N 1
ATOM 1405 C CA . GLY A 1 196 ? -6.695 -9.734 -33.454 1.00 55.12 196 GLY A CA 1
ATOM 1406 C C . GLY A 1 196 ? -7.020 -8.248 -33.492 1.00 55.12 196 GLY A C 1
ATOM 1407 O O . GLY A 1 196 ? -7.262 -7.617 -32.462 1.00 55.12 196 GLY A O 1
ATOM 1408 N N . GLU A 1 197 ? -7.095 -7.713 -34.708 1.00 62.94 197 GLU A N 1
ATOM 1409 C CA . GLU A 1 197 ? -7.813 -6.481 -35.004 1.00 62.94 197 GLU A CA 1
ATOM 1410 C C . GLU A 1 197 ? -9.245 -6.589 -34.469 1.00 62.94 197 GLU A C 1
ATOM 1412 O O . GLU A 1 197 ? -10.129 -7.205 -35.065 1.00 62.94 197 GLU A O 1
ATOM 1417 N N . SER A 1 198 ? -9.485 -5.958 -33.324 1.00 65.19 198 SER A N 1
ATOM 1418 C CA . SER A 1 198 ? -10.831 -5.613 -32.894 1.00 65.19 198 SER A CA 1
ATOM 1419 C C . SER A 1 198 ? -11.249 -4.376 -33.682 1.00 65.19 198 SER A C 1
ATOM 1421 O O . SER A 1 198 ? -11.063 -3.243 -33.240 1.00 65.19 198 SER A O 1
ATOM 1423 N N . ALA A 1 199 ? -11.779 -4.597 -34.885 1.00 61.91 199 ALA A N 1
ATOM 1424 C CA . ALA A 1 199 ? -12.483 -3.583 -35.651 1.00 61.91 199 ALA A CA 1
ATOM 1425 C C . ALA A 1 199 ? -13.737 -3.153 -34.870 1.00 61.91 199 ALA A C 1
ATOM 1427 O O . ALA A 1 199 ? -14.787 -3.792 -34.936 1.00 61.91 199 ALA A O 1
ATOM 1428 N N . ILE A 1 200 ? -13.629 -2.066 -34.104 1.00 64.81 200 ILE A N 1
ATOM 1429 C CA . ILE A 1 200 ? -14.783 -1.403 -33.496 1.00 64.81 200 ILE A CA 1
ATOM 1430 C C . ILE A 1 200 ? -15.468 -0.589 -34.599 1.00 64.81 200 ILE A C 1
ATOM 1432 O O . ILE A 1 200 ? -15.147 0.570 -34.858 1.00 64.81 200 ILE A O 1
ATOM 1436 N N . SER A 1 201 ? -16.399 -1.249 -35.283 1.00 62.28 201 SER A N 1
ATOM 1437 C CA . SER A 1 201 ? -17.408 -0.634 -36.138 1.00 62.28 201 SER A CA 1
ATOM 1438 C C . SER A 1 201 ? -18.390 0.145 -35.258 1.00 62.28 201 SER A C 1
ATOM 1440 O O . SER A 1 201 ? -19.205 -0.443 -34.549 1.00 62.28 201 SER A O 1
ATOM 1442 N N . TRP A 1 202 ? -18.315 1.476 -35.284 1.00 70.31 202 TRP A N 1
ATOM 1443 C CA . TRP A 1 202 ? -19.410 2.320 -34.813 1.00 70.31 202 TRP A CA 1
ATOM 1444 C C . TRP A 1 202 ? -20.414 2.463 -35.953 1.00 70.31 202 TRP A C 1
ATOM 1446 O O . TRP A 1 202 ? -20.268 3.305 -36.838 1.00 70.31 202 TRP A O 1
ATOM 1456 N N . THR A 1 203 ? -21.424 1.598 -35.951 1.00 71.75 203 THR A N 1
ATOM 1457 C CA . THR A 1 203 ? -22.614 1.764 -36.782 1.00 71.75 203 THR A CA 1
ATOM 1458 C C . THR A 1 203 ? -23.412 2.944 -36.238 1.00 71.75 203 THR A C 1
ATOM 1460 O O . THR A 1 203 ? -24.035 2.859 -35.181 1.00 71.75 203 THR A O 1
ATOM 1463 N N . THR A 1 204 ? -23.384 4.058 -36.960 1.00 72.81 204 THR A N 1
ATOM 1464 C CA . THR A 1 204 ? -24.301 5.183 -36.778 1.00 72.81 204 THR A CA 1
ATOM 1465 C C . THR A 1 204 ? -25.735 4.687 -36.963 1.00 72.81 204 THR A C 1
ATOM 1467 O O . THR A 1 204 ? -26.120 4.319 -38.072 1.00 72.81 204 THR A O 1
ATOM 1470 N N . VAL A 1 205 ? -26.529 4.675 -35.890 1.00 66.25 205 VAL A N 1
ATOM 1471 C CA . VAL A 1 205 ? -27.988 4.533 -35.971 1.00 66.25 205 VAL A CA 1
ATOM 1472 C C . VAL A 1 205 ? -28.638 5.833 -35.508 1.00 66.25 205 VAL A C 1
ATOM 1474 O O . VAL A 1 205 ? -28.364 6.361 -34.435 1.00 66.25 205 VAL A O 1
ATOM 1477 N N . VAL A 1 206 ? -29.455 6.319 -36.431 1.00 68.44 206 VAL A N 1
ATOM 1478 C CA . VAL A 1 206 ? -30.275 7.525 -36.526 1.00 68.44 206 VAL A CA 1
ATOM 1479 C C . VAL A 1 206 ? -31.316 7.664 -35.407 1.00 68.44 206 VAL A C 1
ATOM 1481 O O . VAL A 1 206 ? -31.924 6.669 -35.016 1.00 68.44 206 VAL A O 1
ATOM 1484 N N . ALA A 1 207 ? -31.595 8.912 -35.011 1.00 60.59 207 ALA A N 1
ATOM 1485 C CA . ALA A 1 207 ? -32.949 9.468 -34.878 1.00 60.59 207 ALA A CA 1
ATOM 1486 C C . ALA A 1 207 ? -32.888 10.997 -35.011 1.00 60.59 207 ALA A C 1
ATOM 1488 O O . ALA A 1 207 ? -32.140 11.618 -34.224 1.00 60.59 207 ALA A O 1
#